Protein AF-A0A821KLD0-F1 (afdb_monomer_lite)

Organism: NCBI:txid392032

Radius of gyration: 29.52 Å; chains: 1; bounding box: 76×66×68 Å

Sequence (216 aa):
MLVAEIQTAMLTLASEQQVRPKRRSKFIRIPKNIRRFIDEETKSLIDGPRAQEVFIESRGGEVLIFRGPLDHVIKLKEKIDNIIKRVQEQVVERRLRFALVESDFLRANNYKVALRMEEETNTVIRYINVDSNDEKTNFVKIIFQNSRGQTIIVEIGDISKVEHVDAIVNGANGSLEHAGGVAKAIAKAAGPALDQECKELISNNGDLPIPVGRAV

Foldseek 3Di:
DVVVVVVVVVVVVVVPPPPQQPKDKDKDFADPVQLVVLCVVCVCVCPDPLVVQWDWDQDPSGMIMTIGRPVSSVVSVVVSVVSRVVSLLVVLCVQAVVADPPCPVCVVVSVPVQSVCCVVVVKHFRYWDQPPPPPVDRWTWTWIAHPVRDIDIDIDDQQLPDPPDPDDDAPAWQLRDQPDDSSVSNDVSVDPVSVVVSNVVCVVVVVGGHDPPDDD

InterPro domains:
  IPR002589 Macro domain [PF01661] (169-216)
  IPR002589 Macro domain [PS51154] (139-216)
  IPR043472 Macro domain-like [G3DSA:3.40.220.10] (137-216)
  IPR043472 Macro domain-like [SSF52949] (143-215)

Structure (mmCIF, N/CA/C/O backbone):
data_AF-A0A821KLD0-F1
#
_entry.id   AF-A0A821KLD0-F1
#
loop_
_atom_site.group_PDB
_atom_site.id
_atom_site.type_symbol
_atom_site.label_atom_id
_atom_site.label_alt_id
_atom_site.label_comp_id
_atom_site.label_asym_id
_atom_site.label_entity_id
_atom_site.label_seq_id
_atom_site.pdbx_PDB_ins_code
_atom_site.Cartn_x
_atom_site.Cartn_y
_atom_site.Cartn_z
_atom_site.occupancy
_atom_site.B_iso_or_equiv
_atom_site.auth_seq_id
_atom_site.auth_comp_id
_atom_site.auth_asym_id
_atom_site.auth_atom_id
_atom_site.pdbx_PDB_model_num
ATOM 1 N N . MET A 1 1 ? 54.803 -39.936 -37.135 1.00 52.41 1 MET A N 1
ATOM 2 C CA . MET A 1 1 ? 54.814 -38.508 -37.519 1.00 52.41 1 MET A CA 1
ATOM 3 C C . MET A 1 1 ? 53.406 -37.918 -37.477 1.00 52.41 1 MET A C 1
ATOM 5 O O . MET A 1 1 ? 53.173 -37.070 -36.633 1.00 52.41 1 MET A O 1
ATOM 9 N N . LEU A 1 2 ? 52.442 -38.477 -38.221 1.00 44.94 2 LEU A N 1
ATOM 10 C CA . LEU A 1 2 ? 51.052 -37.985 -38.283 1.00 44.94 2 LEU A CA 1
ATOM 11 C C . LEU A 1 2 ? 50.311 -37.902 -36.925 1.00 44.94 2 LEU A C 1
ATOM 13 O O . LEU A 1 2 ? 49.567 -36.965 -36.670 1.00 44.94 2 LEU A O 1
ATOM 17 N N . VAL A 1 3 ? 50.524 -38.870 -36.025 1.00 52.81 3 VAL A N 1
ATOM 18 C CA . VAL A 1 3 ? 49.825 -38.923 -34.720 1.00 52.81 3 VAL A CA 1
ATOM 19 C C . VAL A 1 3 ? 50.274 -37.800 -33.774 1.00 52.81 3 VAL A C 1
ATOM 21 O O . VAL A 1 3 ? 49.455 -37.249 -33.045 1.00 52.81 3 VAL A O 1
ATOM 24 N N . ALA A 1 4 ? 51.553 -37.416 -33.825 1.00 60.44 4 ALA A N 1
ATOM 25 C CA . ALA A 1 4 ? 52.110 -36.354 -32.985 1.00 60.44 4 ALA A CA 1
ATOM 26 C C . ALA A 1 4 ? 51.660 -34.956 -33.447 1.00 60.44 4 ALA A C 1
ATOM 28 O O . ALA A 1 4 ? 51.415 -34.076 -32.622 1.00 60.44 4 ALA A O 1
ATOM 29 N N . GLU A 1 5 ? 51.480 -34.768 -34.756 1.00 59.47 5 GLU A N 1
ATOM 30 C CA . GLU A 1 5 ? 50.931 -33.535 -35.333 1.00 59.47 5 GLU A CA 1
ATOM 31 C C . GLU A 1 5 ? 49.445 -33.377 -34.992 1.00 59.47 5 GLU A C 1
ATOM 33 O O . GLU A 1 5 ? 49.019 -32.292 -34.602 1.00 59.47 5 GLU A O 1
ATOM 38 N N . ILE A 1 6 ? 48.673 -34.471 -35.020 1.00 54.91 6 ILE A N 1
ATOM 39 C CA . ILE A 1 6 ? 47.263 -34.474 -34.599 1.00 54.91 6 ILE A CA 1
ATOM 40 C C . ILE A 1 6 ? 47.134 -34.186 -33.096 1.00 54.91 6 ILE A C 1
ATOM 42 O O . ILE A 1 6 ? 46.264 -33.416 -32.699 1.00 54.91 6 ILE A O 1
ATOM 46 N N . GLN A 1 7 ? 48.005 -34.751 -32.253 1.00 57.50 7 GLN A N 1
ATOM 47 C CA . GLN A 1 7 ? 48.009 -34.469 -30.811 1.00 57.50 7 GLN A CA 1
ATOM 48 C C . GLN A 1 7 ? 48.363 -33.014 -30.506 1.00 57.50 7 GLN A C 1
ATOM 50 O O . GLN A 1 7 ? 47.708 -32.391 -29.673 1.00 57.50 7 GLN A O 1
ATOM 55 N N . THR A 1 8 ? 49.353 -32.462 -31.209 1.00 63.34 8 THR A N 1
ATOM 56 C CA . THR A 1 8 ? 49.730 -31.052 -31.071 1.00 63.34 8 THR A CA 1
ATOM 57 C C . THR A 1 8 ? 48.583 -30.148 -31.520 1.00 63.34 8 THR A C 1
ATOM 59 O O . THR A 1 8 ? 48.191 -29.276 -30.757 1.00 63.34 8 THR A O 1
ATOM 62 N N . ALA A 1 9 ? 47.952 -30.424 -32.668 1.00 54.94 9 ALA A N 1
ATOM 63 C CA . ALA A 1 9 ? 46.793 -29.672 -33.152 1.00 54.94 9 ALA A CA 1
ATOM 64 C C . ALA A 1 9 ? 45.574 -29.774 -32.214 1.00 54.94 9 ALA A C 1
ATOM 66 O O . ALA A 1 9 ? 44.890 -28.778 -31.988 1.00 54.94 9 ALA A O 1
ATOM 67 N N . MET A 1 10 ? 45.318 -30.944 -31.615 1.00 50.44 10 MET A N 1
ATOM 68 C CA . MET A 1 10 ? 44.263 -31.119 -30.607 1.00 50.44 10 MET A CA 1
ATOM 69 C C . MET A 1 10 ? 44.560 -30.355 -29.312 1.00 50.44 10 MET A C 1
ATOM 71 O O . MET A 1 10 ? 43.640 -29.801 -28.716 1.00 50.44 10 MET A O 1
ATOM 75 N N . LEU A 1 11 ? 45.825 -30.291 -28.884 1.00 52.84 11 LEU A N 1
ATOM 76 C CA . LEU A 1 11 ? 46.250 -29.504 -27.723 1.00 52.84 11 LEU A CA 1
ATOM 77 C C . LEU A 1 11 ? 46.176 -27.999 -28.002 1.00 52.84 11 LEU A C 1
ATOM 79 O O . LEU A 1 11 ? 45.738 -27.250 -27.131 1.00 52.84 11 LEU A O 1
ATOM 83 N N . THR A 1 12 ? 46.508 -27.556 -29.219 1.00 52.78 12 THR A N 1
ATOM 84 C CA . THR A 1 12 ? 46.330 -26.162 -29.644 1.00 52.78 12 THR A CA 1
ATOM 85 C C . THR A 1 12 ? 44.846 -25.796 -29.683 1.00 52.78 12 THR A C 1
ATOM 87 O O . THR A 1 12 ? 44.473 -24.811 -29.059 1.00 52.78 12 THR A O 1
ATOM 90 N N . LEU A 1 13 ? 43.981 -26.644 -30.256 1.00 49.34 13 LEU A N 1
ATOM 91 C CA . LEU A 1 13 ? 42.516 -26.477 -30.250 1.00 49.34 13 LEU A CA 1
ATOM 92 C C . LEU A 1 13 ? 41.899 -26.527 -28.839 1.00 49.34 13 LEU A C 1
ATOM 94 O O . LEU A 1 13 ? 40.896 -25.865 -28.577 1.00 49.34 13 LEU A O 1
ATOM 98 N N . ALA A 1 14 ? 42.487 -27.294 -27.915 1.00 44.72 14 ALA A N 1
ATOM 99 C CA . ALA A 1 14 ? 42.069 -27.335 -26.513 1.00 44.72 14 ALA A CA 1
ATOM 100 C C . ALA A 1 14 ? 42.537 -26.097 -25.725 1.00 44.72 14 ALA A C 1
ATOM 102 O O . ALA A 1 14 ? 41.828 -25.648 -24.825 1.00 44.72 14 ALA A O 1
ATOM 103 N N . SER A 1 15 ? 43.696 -25.526 -26.076 1.00 44.91 15 SER A N 1
ATOM 104 C CA . SER A 1 15 ? 44.212 -24.269 -25.510 1.00 44.91 15 SER A CA 1
ATOM 105 C C . SER A 1 15 ? 43.540 -23.027 -26.112 1.00 44.91 15 SER A C 1
ATOM 107 O O . SER A 1 15 ? 43.356 -22.027 -25.425 1.00 44.91 15 SER A O 1
ATOM 109 N N . GLU A 1 16 ? 43.058 -23.138 -27.353 1.00 43.81 16 GLU A N 1
ATOM 110 C CA . GLU A 1 16 ? 42.144 -22.217 -28.030 1.00 43.81 16 GLU A CA 1
ATOM 111 C C . GLU A 1 16 ? 40.677 -22.507 -27.684 1.00 43.81 16 GLU A C 1
ATOM 113 O O . GLU A 1 16 ? 39.761 -22.168 -28.442 1.00 43.81 16 GLU A O 1
ATOM 118 N N . GLN A 1 17 ? 40.408 -23.032 -26.481 1.00 41.97 17 GLN A N 1
ATOM 119 C CA . GLN A 1 17 ? 39.198 -22.616 -25.785 1.00 41.97 17 GLN A CA 1
ATOM 120 C C . GLN A 1 17 ? 39.282 -21.096 -25.599 1.00 41.97 17 GLN A C 1
ATOM 122 O O . GLN A 1 17 ? 39.626 -20.586 -24.534 1.00 41.97 17 GLN A O 1
ATOM 127 N N . GLN A 1 18 ? 38.919 -20.374 -26.668 1.00 42.53 18 GLN A N 1
ATOM 128 C CA . GLN A 1 18 ? 38.254 -19.091 -26.616 1.00 42.53 18 GLN A CA 1
ATOM 129 C C . GLN A 1 18 ? 37.470 -19.088 -25.321 1.00 42.53 18 GLN A C 1
ATOM 131 O O . GLN A 1 18 ? 36.643 -19.981 -25.109 1.00 42.53 18 GLN A O 1
ATOM 136 N N . VAL A 1 19 ? 37.761 -18.121 -24.459 1.00 41.69 19 VAL A N 1
ATOM 137 C CA . VAL A 1 19 ? 36.921 -17.761 -23.327 1.00 41.69 19 VAL A CA 1
ATOM 138 C C . VAL A 1 19 ? 35.499 -17.658 -23.873 1.00 41.69 19 VAL A C 1
ATOM 140 O O . VAL A 1 19 ? 35.108 -16.631 -24.423 1.00 41.69 19 VAL A O 1
ATOM 143 N N . ARG A 1 20 ? 34.739 -18.759 -23.825 1.00 40.34 20 ARG A N 1
ATOM 144 C CA . ARG A 1 20 ? 33.375 -18.782 -24.336 1.00 40.34 20 ARG A CA 1
ATOM 145 C C . ARG A 1 20 ? 32.649 -17.808 -23.421 1.00 40.34 20 ARG A C 1
ATOM 147 O O . ARG A 1 20 ? 32.631 -18.052 -22.210 1.00 40.34 20 ARG A O 1
ATOM 154 N N . PRO A 1 21 ? 32.118 -16.686 -23.935 1.00 47.25 21 PRO A N 1
ATOM 155 C CA . PRO A 1 21 ? 31.544 -15.666 -23.075 1.00 47.25 21 PRO A CA 1
ATOM 156 C C . PRO A 1 21 ? 30.468 -16.333 -22.221 1.00 47.25 21 PRO A C 1
ATOM 158 O O . PRO A 1 21 ? 29.605 -17.028 -22.760 1.00 47.25 21 PRO A O 1
ATOM 161 N N . LYS A 1 22 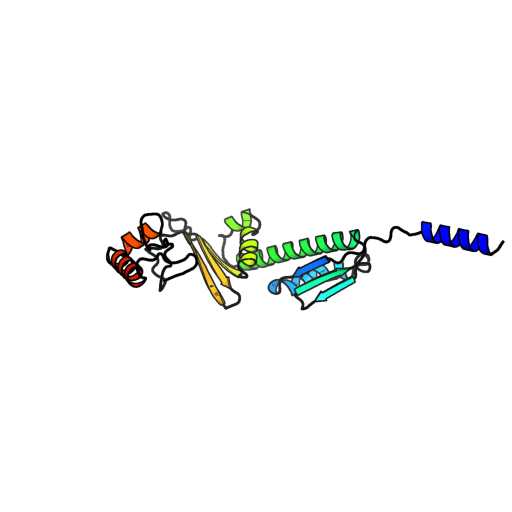? 30.559 -16.189 -20.889 1.00 49.66 22 LYS A N 1
ATOM 162 C CA . LYS A 1 22 ? 29.613 -16.786 -19.931 1.00 49.66 22 LYS A CA 1
ATOM 163 C C . LYS A 1 22 ? 28.186 -16.498 -20.407 1.00 49.66 22 LYS A C 1
ATOM 165 O O . LYS A 1 22 ? 27.717 -15.370 -20.303 1.00 49.66 22 LYS A O 1
ATOM 170 N N . ARG A 1 23 ? 27.486 -17.500 -20.940 1.00 53.50 23 ARG A N 1
ATOM 171 C CA . ARG A 1 23 ? 26.092 -17.339 -21.368 1.00 53.50 23 ARG A CA 1
ATOM 172 C C . ARG A 1 23 ? 25.218 -17.319 -20.119 1.00 53.50 23 ARG A C 1
ATOM 174 O O . ARG A 1 23 ? 25.249 -18.262 -19.331 1.00 53.50 23 ARG A O 1
ATOM 181 N N . ARG A 1 24 ? 24.461 -16.241 -19.908 1.00 66.56 24 ARG A N 1
ATOM 182 C CA . ARG A 1 24 ? 23.497 -16.129 -18.802 1.00 66.56 24 ARG A CA 1
ATOM 183 C C . ARG A 1 24 ? 22.122 -15.755 -19.331 1.00 66.56 24 ARG A C 1
ATOM 185 O O . ARG A 1 24 ? 22.003 -14.944 -20.244 1.00 66.56 24 ARG A O 1
ATOM 192 N N . SER A 1 25 ? 21.096 -16.333 -18.715 1.00 74.19 25 SER A N 1
ATOM 193 C CA . SER A 1 25 ? 19.710 -15.919 -18.892 1.00 74.19 25 SER A CA 1
ATOM 194 C C . SER A 1 25 ? 19.345 -14.858 -17.858 1.00 74.19 25 SER A C 1
ATOM 196 O O . SER A 1 25 ? 19.573 -15.045 -16.659 1.00 74.19 25 SER A O 1
ATOM 198 N N . LYS A 1 26 ? 18.751 -13.757 -18.309 1.00 84.06 26 LYS A N 1
ATOM 199 C CA . LYS A 1 26 ? 18.127 -12.745 -17.448 1.00 84.06 26 LYS A CA 1
ATOM 200 C C . LYS A 1 26 ? 16.693 -12.522 -17.897 1.00 84.06 26 LYS A C 1
ATOM 202 O O . LYS A 1 26 ? 16.364 -12.802 -19.044 1.00 84.06 26 LYS A O 1
ATOM 207 N N . PHE A 1 27 ? 15.854 -12.025 -16.999 1.00 84.19 27 PHE A N 1
ATOM 208 C CA . PHE A 1 27 ? 14.485 -11.667 -17.331 1.00 84.19 27 PHE A CA 1
ATOM 209 C C . PHE A 1 27 ? 14.134 -10.280 -16.803 1.00 84.19 27 PHE A C 1
ATOM 211 O O . PHE A 1 27 ? 14.763 -9.786 -15.863 1.00 84.19 27 PHE A O 1
ATOM 218 N N . ILE A 1 28 ? 13.137 -9.673 -17.433 1.00 84.00 28 ILE A N 1
ATOM 219 C CA . ILE A 1 28 ? 12.482 -8.443 -16.996 1.00 84.00 28 ILE A CA 1
ATOM 220 C C . ILE A 1 28 ? 10.980 -8.696 -17.020 1.00 84.00 28 ILE A C 1
ATOM 222 O O . ILE A 1 28 ? 10.473 -9.305 -17.964 1.00 84.00 28 ILE A O 1
ATOM 226 N N . ARG A 1 29 ? 10.272 -8.219 -15.994 1.00 82.69 29 ARG A N 1
ATOM 227 C CA . ARG A 1 29 ? 8.811 -8.200 -15.977 1.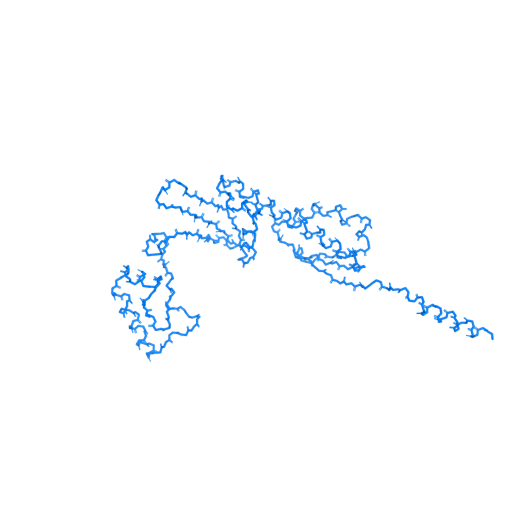00 82.69 29 ARG A CA 1
ATOM 228 C C . ARG A 1 29 ? 8.319 -6.826 -16.425 1.00 82.69 29 ARG A C 1
ATOM 230 O O . ARG A 1 29 ? 8.754 -5.816 -15.887 1.00 82.69 29 ARG A O 1
ATOM 237 N N . ILE A 1 30 ? 7.425 -6.800 -17.404 1.00 79.44 30 ILE A N 1
ATOM 238 C CA . ILE A 1 30 ? 6.792 -5.592 -17.924 1.00 79.44 30 ILE A CA 1
ATOM 239 C C . ILE A 1 30 ? 5.352 -5.540 -17.411 1.00 79.44 30 ILE A C 1
ATOM 241 O O . ILE A 1 30 ? 4.578 -6.466 -17.675 1.00 79.44 30 ILE A O 1
ATOM 245 N N . PRO A 1 31 ? 4.962 -4.462 -16.715 1.00 74.25 31 PRO A N 1
ATOM 246 C CA . PRO A 1 31 ? 3.576 -4.244 -16.333 1.00 74.25 31 PRO A CA 1
ATOM 247 C C . PRO A 1 31 ? 2.648 -4.172 -17.551 1.00 74.25 31 PRO A C 1
ATOM 249 O O . PRO A 1 31 ? 2.922 -3.489 -18.541 1.00 74.25 31 PRO A O 1
ATOM 252 N N . LYS A 1 32 ? 1.502 -4.853 -17.465 1.00 74.88 32 LYS A N 1
ATOM 253 C CA . LYS A 1 32 ? 0.509 -4.931 -18.551 1.00 74.88 32 LYS A CA 1
ATOM 254 C C . LYS A 1 32 ? 0.044 -3.559 -19.041 1.00 74.88 32 LYS A C 1
ATOM 256 O O . LYS A 1 32 ? -0.114 -3.356 -20.240 1.00 74.88 32 LYS A O 1
ATOM 261 N N . ASN A 1 33 ? -0.148 -2.617 -18.122 1.00 66.12 33 ASN A N 1
ATOM 262 C CA . ASN A 1 33 ? -0.663 -1.278 -18.404 1.00 66.12 33 ASN A CA 1
ATOM 263 C C . ASN A 1 33 ? 0.291 -0.401 -19.231 1.00 66.12 33 ASN A C 1
ATOM 265 O O . ASN A 1 33 ? -0.169 0.574 -19.819 1.00 66.12 33 ASN A O 1
ATOM 269 N N . ILE A 1 34 ? 1.586 -0.730 -19.296 1.00 76.38 34 ILE A N 1
ATOM 270 C CA . ILE A 1 34 ? 2.570 0.042 -20.072 1.00 76.38 34 ILE A CA 1
ATOM 271 C C . ILE A 1 34 ? 3.111 -0.708 -21.293 1.00 76.38 34 ILE A C 1
ATOM 273 O O . ILE A 1 34 ? 3.848 -0.128 -22.085 1.00 76.38 34 ILE A O 1
ATOM 277 N N . ARG A 1 35 ? 2.763 -1.993 -21.452 1.00 79.12 35 ARG A N 1
ATOM 278 C CA . ARG A 1 35 ? 3.377 -2.913 -22.421 1.00 79.12 35 ARG A CA 1
ATOM 279 C C . ARG A 1 35 ? 3.451 -2.343 -23.836 1.00 79.12 35 ARG A C 1
ATOM 281 O O . ARG A 1 35 ? 4.511 -2.399 -24.448 1.00 79.12 35 ARG A O 1
ATOM 288 N N . ARG A 1 36 ? 2.354 -1.757 -24.321 1.00 79.38 36 ARG A N 1
ATOM 289 C CA . ARG A 1 36 ? 2.281 -1.167 -25.665 1.00 79.38 36 ARG A CA 1
ATOM 290 C C . ARG A 1 36 ? 3.332 -0.071 -25.879 1.00 79.38 36 ARG A C 1
ATOM 292 O O . ARG A 1 36 ? 3.990 -0.063 -26.909 1.00 79.38 36 ARG A O 1
ATOM 299 N N . PHE A 1 37 ? 3.523 0.806 -24.895 1.00 81.19 37 PHE A N 1
ATOM 300 C CA . PHE A 1 37 ? 4.519 1.878 -24.964 1.00 81.19 37 PHE A CA 1
ATOM 301 C C . PHE A 1 37 ? 5.948 1.322 -24.926 1.00 81.19 37 PHE A C 1
ATOM 303 O O . PHE A 1 37 ? 6.824 1.813 -25.632 1.00 81.19 37 PHE A O 1
ATOM 310 N N . ILE A 1 38 ? 6.179 0.258 -24.145 1.00 83.81 38 ILE A N 1
ATOM 311 C CA . ILE A 1 38 ? 7.478 -0.428 -24.118 1.00 83.81 38 ILE A CA 1
ATOM 312 C C . ILE A 1 38 ? 7.786 -1.063 -25.469 1.00 83.81 38 ILE A C 1
ATOM 314 O O . ILE A 1 38 ? 8.902 -0.917 -25.958 1.00 83.81 38 ILE A O 1
ATOM 318 N N . ASP A 1 39 ? 6.820 -1.740 -26.087 1.00 80.00 39 ASP A N 1
ATOM 319 C CA . ASP A 1 39 ? 7.013 -2.365 -27.398 1.00 80.00 39 ASP A CA 1
ATOM 320 C C . ASP A 1 39 ? 7.340 -1.314 -28.472 1.00 80.00 39 ASP A C 1
ATOM 322 O O . ASP A 1 39 ? 8.252 -1.522 -29.269 1.00 80.00 39 ASP A O 1
ATOM 326 N N . GLU A 1 40 ? 6.672 -0.156 -28.452 1.00 81.44 40 GLU A N 1
ATOM 327 C CA . GLU A 1 40 ? 6.952 0.965 -29.361 1.00 81.44 40 GLU A CA 1
ATOM 328 C C . GLU A 1 40 ? 8.371 1.540 -29.164 1.00 81.44 40 GLU A C 1
ATOM 330 O O . GLU A 1 40 ? 9.115 1.686 -30.137 1.00 81.44 40 GLU A O 1
ATOM 335 N N . GLU A 1 41 ? 8.789 1.820 -27.923 1.00 82.19 41 GLU A N 1
ATOM 336 C CA . GLU A 1 41 ? 10.096 2.441 -27.645 1.00 82.19 41 GLU A CA 1
ATOM 337 C C . GLU A 1 41 ? 11.286 1.472 -27.717 1.00 82.19 41 GLU A C 1
ATOM 339 O O . GLU A 1 41 ? 12.413 1.894 -27.991 1.00 82.19 41 GLU A O 1
ATOM 344 N N . THR A 1 42 ? 11.071 0.178 -27.467 1.00 81.44 42 THR A N 1
ATOM 345 C CA . THR A 1 42 ? 12.142 -0.832 -27.509 1.00 81.44 42 THR A CA 1
ATOM 346 C C . THR A 1 42 ? 12.329 -1.449 -28.891 1.00 81.44 42 THR A C 1
ATOM 348 O O . THR A 1 42 ? 13.368 -2.067 -29.119 1.00 81.44 42 THR A O 1
ATOM 351 N N . LYS A 1 43 ? 11.401 -1.233 -29.834 1.00 79.94 43 LYS A N 1
ATOM 352 C CA . LYS A 1 43 ? 11.447 -1.803 -31.190 1.00 79.94 43 LYS A CA 1
ATOM 353 C C . LYS A 1 43 ? 12.792 -1.587 -31.886 1.00 79.94 43 LYS A C 1
ATOM 355 O O . LYS A 1 43 ? 13.455 -2.545 -32.253 1.00 79.94 43 LYS A O 1
ATOM 360 N N . SER A 1 44 ? 13.265 -0.344 -31.975 1.00 75.69 44 SER A N 1
ATOM 361 C CA . SER A 1 44 ? 14.546 -0.021 -32.632 1.00 75.69 44 SER A CA 1
ATOM 362 C C . SER A 1 44 ? 15.777 -0.553 -31.887 1.00 75.69 44 SER A C 1
ATOM 364 O O . SER A 1 44 ? 16.825 -0.781 -32.492 1.00 75.69 44 SER A O 1
ATOM 366 N N . LEU A 1 45 ? 15.664 -0.756 -30.572 1.00 75.94 45 LEU A N 1
ATOM 367 C CA . LEU A 1 45 ? 16.725 -1.314 -29.739 1.00 75.94 45 LEU A CA 1
ATOM 368 C C . LEU A 1 45 ? 16.830 -2.835 -29.914 1.00 75.94 45 LEU A C 1
ATOM 370 O O . LEU A 1 45 ? 17.941 -3.360 -29.943 1.00 75.94 45 LEU A O 1
ATOM 374 N N . ILE A 1 46 ? 15.684 -3.511 -30.027 1.00 70.75 46 ILE A N 1
ATOM 375 C CA . ILE A 1 46 ? 15.554 -4.960 -30.229 1.00 70.75 46 ILE A CA 1
ATOM 376 C C . ILE A 1 46 ? 15.874 -5.347 -31.678 1.00 70.75 46 ILE A C 1
ATOM 378 O O . ILE A 1 46 ? 16.553 -6.343 -31.904 1.00 70.75 46 ILE A O 1
ATOM 382 N N . ASP A 1 47 ? 15.460 -4.530 -32.644 1.00 70.31 47 ASP A N 1
ATOM 383 C CA . ASP A 1 47 ? 15.719 -4.757 -34.072 1.00 70.31 47 ASP A CA 1
ATOM 384 C C . ASP A 1 47 ? 17.143 -4.319 -34.484 1.00 70.31 47 ASP A C 1
ATOM 386 O O . ASP A 1 47 ? 17.586 -4.543 -35.612 1.00 70.31 47 ASP A O 1
ATOM 390 N N . GLY A 1 48 ? 17.883 -3.679 -33.573 1.00 65.00 48 GLY A N 1
ATOM 391 C CA . GLY A 1 48 ? 19.222 -3.158 -33.822 1.00 65.00 48 GLY A CA 1
ATOM 392 C C . GLY A 1 48 ? 20.315 -4.242 -33.888 1.00 65.00 48 GLY A C 1
ATOM 393 O O . GLY A 1 48 ? 20.224 -5.284 -33.238 1.00 65.00 48 GLY A O 1
ATOM 394 N N . PRO A 1 49 ? 21.440 -3.977 -34.581 1.00 56.47 49 PRO A N 1
ATOM 395 C CA . PRO A 1 49 ? 22.489 -4.972 -34.848 1.00 56.47 49 PRO A CA 1
ATOM 396 C C . PRO A 1 49 ? 23.155 -5.553 -33.588 1.00 56.47 49 PRO A C 1
ATOM 398 O O . PRO A 1 49 ? 23.613 -6.688 -33.601 1.00 56.47 49 PRO A O 1
ATOM 401 N N . ARG A 1 50 ? 23.171 -4.821 -32.462 1.00 54.88 50 ARG A N 1
ATOM 402 C CA . ARG A 1 50 ? 23.724 -5.308 -31.177 1.00 54.88 50 ARG A CA 1
ATOM 403 C C . ARG A 1 50 ? 22.786 -6.252 -30.414 1.00 54.88 50 ARG A C 1
ATOM 405 O O . ARG A 1 50 ? 23.248 -6.968 -29.531 1.00 54.88 50 ARG A O 1
ATOM 412 N N . ALA A 1 51 ? 21.488 -6.242 -30.720 1.00 59.12 51 ALA A N 1
ATOM 413 C CA . ALA A 1 51 ? 20.513 -7.160 -30.137 1.00 59.12 51 ALA A CA 1
ATOM 414 C C . ALA A 1 51 ? 20.469 -8.504 -30.880 1.00 59.12 51 ALA A C 1
ATOM 416 O O . ALA A 1 51 ? 20.017 -9.485 -30.310 1.00 59.12 51 ALA A O 1
ATOM 417 N N . GLN A 1 52 ? 21.033 -8.604 -32.089 1.00 60.69 52 GLN A N 1
ATOM 418 C CA . GLN A 1 52 ? 21.100 -9.862 -32.848 1.00 60.69 52 GLN A CA 1
ATOM 419 C C . GLN A 1 52 ? 21.970 -10.939 -32.171 1.00 60.69 52 GLN A C 1
ATOM 421 O O . GLN A 1 52 ? 21.785 -12.129 -32.408 1.00 60.69 52 GLN A O 1
ATOM 426 N N . GLU A 1 53 ? 22.879 -10.542 -31.275 1.00 68.44 53 GLU A N 1
ATOM 427 C CA . GLU A 1 53 ? 23.663 -11.467 -30.445 1.00 68.44 53 GLU A CA 1
ATOM 428 C C . GLU A 1 53 ? 22.961 -11.864 -29.132 1.00 68.44 53 GLU A C 1
ATOM 430 O O . GLU A 1 53 ? 23.455 -12.718 -28.387 1.00 68.44 53 GLU A O 1
ATOM 435 N N . VAL A 1 54 ? 21.817 -11.243 -28.824 1.00 75.88 54 VAL A N 1
ATOM 436 C CA . VAL A 1 54 ? 21.006 -11.517 -27.636 1.00 75.88 54 VAL A CA 1
ATOM 437 C C . VAL A 1 54 ? 19.635 -12.016 -28.077 1.00 75.88 54 VAL A C 1
ATOM 439 O O . VAL A 1 54 ? 18.787 -11.263 -28.532 1.00 75.88 54 VAL A O 1
ATOM 442 N N . PHE A 1 55 ? 19.374 -13.299 -27.875 1.00 76.75 55 PHE A N 1
ATOM 443 C CA . PHE A 1 55 ? 18.054 -13.869 -28.095 1.00 76.75 55 PHE A CA 1
ATOM 444 C C . PHE A 1 55 ? 17.060 -13.333 -27.055 1.00 76.75 55 PHE A C 1
ATOM 446 O O . PHE A 1 55 ? 17.305 -13.454 -25.848 1.00 76.75 55 PHE A O 1
ATOM 453 N N . ILE A 1 56 ? 15.944 -12.765 -27.523 1.00 79.62 56 ILE A N 1
ATOM 454 C CA . ILE A 1 56 ? 14.874 -12.204 -26.690 1.00 79.62 56 ILE A CA 1
ATOM 455 C C . ILE A 1 56 ? 13.594 -13.016 -26.902 1.00 79.62 56 ILE A C 1
ATOM 457 O O . ILE A 1 56 ? 13.100 -13.129 -28.018 1.00 79.62 56 ILE A O 1
ATOM 461 N N . GLU A 1 57 ? 13.042 -13.567 -25.825 1.00 81.50 57 GLU A N 1
ATOM 462 C CA . GLU A 1 57 ? 11.792 -14.336 -25.829 1.00 81.50 57 GLU A CA 1
ATOM 463 C C . GLU A 1 57 ? 10.762 -13.630 -24.941 1.00 81.50 57 GLU A C 1
ATOM 465 O O . GLU A 1 57 ? 11.065 -13.300 -23.793 1.00 81.50 57 GLU A O 1
ATOM 470 N N . SER A 1 58 ? 9.543 -13.413 -25.443 1.00 79.19 58 SER A N 1
ATOM 471 C CA . SER A 1 58 ? 8.427 -12.915 -24.630 1.00 79.19 58 SER A CA 1
ATOM 472 C C . SER A 1 58 ? 7.577 -14.085 -24.138 1.00 79.19 58 SER A C 1
ATOM 474 O O . SER A 1 58 ? 7.075 -14.871 -24.941 1.00 79.19 58 SER A O 1
ATOM 476 N N . ARG A 1 59 ? 7.397 -14.209 -22.819 1.00 77.31 59 ARG A N 1
ATOM 477 C CA . ARG A 1 59 ? 6.533 -15.219 -22.191 1.00 77.31 59 ARG A CA 1
ATOM 478 C C . ARG A 1 59 ? 5.305 -14.573 -21.574 1.00 77.31 59 ARG A C 1
ATOM 480 O O . ARG A 1 59 ? 5.417 -13.695 -20.719 1.00 77.31 59 ARG A O 1
ATOM 487 N N . GLY A 1 60 ? 4.130 -15.029 -22.010 1.00 69.19 60 GLY A N 1
ATOM 488 C CA . GLY A 1 60 ? 2.837 -14.567 -21.494 1.00 69.19 60 GLY A CA 1
ATOM 489 C C . GLY A 1 60 ? 2.594 -13.062 -21.658 1.00 69.19 60 GLY A C 1
ATOM 490 O O . GLY A 1 60 ? 1.782 -12.505 -20.930 1.00 69.19 60 GLY A O 1
ATOM 491 N N . GLY A 1 61 ? 3.338 -12.387 -22.543 1.00 68.38 61 GLY A N 1
ATOM 492 C CA . GLY A 1 61 ? 3.274 -10.936 -22.759 1.00 68.38 61 GLY A CA 1
ATOM 493 C C . GLY A 1 61 ? 3.833 -10.068 -21.621 1.00 68.38 61 GLY A C 1
ATOM 494 O O . GLY A 1 61 ? 4.048 -8.875 -21.821 1.00 68.38 61 GLY A O 1
ATOM 495 N N . GLU A 1 62 ? 4.105 -10.643 -20.447 1.00 74.44 62 GLU A N 1
ATOM 496 C CA . GLU A 1 62 ? 4.568 -9.923 -19.253 1.00 74.44 62 GLU A CA 1
ATOM 497 C C . GLU A 1 62 ? 6.065 -10.072 -18.993 1.00 74.44 62 GLU A C 1
ATOM 499 O O . GLU A 1 62 ? 6.626 -9.289 -18.235 1.00 74.44 62 GLU A O 1
ATOM 504 N N . VAL A 1 63 ? 6.728 -11.081 -19.558 1.00 80.50 63 VAL A N 1
ATOM 505 C CA . VAL A 1 63 ? 8.125 -11.385 -19.225 1.00 80.50 63 VAL A CA 1
ATOM 506 C C . VAL A 1 63 ? 8.973 -11.387 -20.484 1.00 80.50 63 VAL A C 1
ATOM 508 O O . VAL A 1 63 ? 8.705 -12.160 -21.397 1.00 80.50 63 VAL A O 1
ATOM 511 N N . LEU A 1 64 ? 10.025 -10.569 -20.511 1.00 85.12 64 LEU A N 1
ATOM 512 C CA . LEU A 1 64 ? 11.086 -10.654 -21.514 1.00 85.12 64 LEU A CA 1
ATOM 513 C C . LEU A 1 64 ? 12.252 -11.456 -20.953 1.00 85.12 64 LEU A C 1
ATOM 515 O O . LEU A 1 64 ? 12.739 -11.157 -19.864 1.00 85.12 64 LEU A O 1
ATOM 519 N N . ILE A 1 65 ? 12.712 -12.456 -21.697 1.00 84.19 65 ILE A N 1
ATOM 520 C CA . ILE A 1 65 ? 13.851 -13.308 -21.358 1.00 84.19 65 ILE A CA 1
ATOM 521 C C . ILE A 1 65 ? 14.972 -13.031 -22.352 1.00 84.19 65 ILE A C 1
ATOM 523 O O . ILE A 1 65 ? 14.777 -13.161 -23.552 1.00 84.19 65 ILE A O 1
ATOM 527 N N . PHE A 1 66 ? 16.157 -12.720 -21.839 1.00 86.81 66 PHE A N 1
ATOM 528 C CA . PHE A 1 66 ? 17.357 -12.389 -22.602 1.00 86.81 66 PHE A CA 1
ATOM 529 C C . PHE A 1 66 ? 18.382 -13.514 -22.468 1.00 86.81 66 PHE A C 1
ATOM 531 O O . PHE A 1 66 ? 18.692 -13.929 -21.344 1.00 86.81 66 PHE A O 1
ATOM 538 N N . ARG A 1 67 ? 18.931 -13.999 -23.587 1.00 82.56 67 ARG A N 1
ATOM 539 C CA . ARG A 1 67 ? 19.983 -15.031 -23.625 1.00 82.56 67 ARG A CA 1
ATOM 540 C C . ARG A 1 67 ? 21.080 -14.635 -24.612 1.00 82.56 67 ARG A C 1
ATOM 542 O O . ARG A 1 67 ? 20.794 -14.383 -25.771 1.00 82.56 67 ARG A O 1
ATOM 549 N N . GLY A 1 68 ? 22.337 -14.625 -24.182 1.00 84.69 68 GLY A N 1
ATOM 550 C CA . GLY A 1 68 ? 23.457 -14.230 -25.043 1.00 84.69 68 GLY A CA 1
ATOM 551 C C . GLY A 1 68 ? 24.761 -14.024 -24.267 1.00 84.69 68 GLY A C 1
ATOM 552 O O . GLY A 1 68 ? 24.859 -14.479 -23.118 1.00 84.69 68 GLY A O 1
ATOM 553 N N . PRO A 1 69 ? 25.760 -13.356 -24.874 1.00 84.00 69 PRO A N 1
ATOM 554 C CA . PRO A 1 69 ? 26.977 -12.920 -24.191 1.00 84.00 69 PRO A CA 1
ATOM 555 C C . PRO A 1 69 ? 26.649 -12.061 -22.964 1.00 84.00 69 PRO A C 1
ATOM 557 O O . PRO A 1 69 ? 25.792 -11.179 -23.041 1.00 84.00 69 PRO A O 1
ATOM 560 N N . LEU A 1 70 ? 27.326 -12.310 -21.836 1.00 78.31 70 LEU A N 1
ATOM 561 C CA . LEU A 1 70 ? 27.012 -11.679 -20.547 1.00 78.31 70 LEU A CA 1
ATOM 562 C C . LEU A 1 70 ? 26.931 -10.151 -20.634 1.00 78.31 70 LEU A C 1
ATOM 564 O O . LEU A 1 70 ? 25.931 -9.571 -20.217 1.00 78.31 70 LEU A O 1
ATOM 568 N N . ASP A 1 71 ? 27.951 -9.517 -21.209 1.00 81.88 71 ASP A N 1
ATOM 569 C CA . ASP A 1 71 ? 28.040 -8.057 -21.286 1.00 81.88 71 ASP A CA 1
ATOM 570 C C . ASP A 1 71 ? 26.939 -7.461 -22.165 1.00 81.88 71 ASP A C 1
ATOM 572 O O . ASP A 1 71 ? 26.438 -6.372 -21.889 1.00 81.88 71 ASP A O 1
ATOM 576 N N . HIS A 1 72 ? 26.526 -8.183 -23.208 1.00 82.62 72 HIS A N 1
ATOM 577 C CA . HIS A 1 72 ? 25.460 -7.751 -24.110 1.00 82.62 72 HIS A CA 1
ATOM 578 C C . HIS A 1 72 ? 24.094 -7.896 -23.439 1.00 82.62 72 HIS A C 1
ATOM 580 O O . HIS A 1 72 ? 23.293 -6.964 -23.479 1.00 82.62 72 HIS A O 1
ATOM 586 N N . VAL A 1 73 ? 23.863 -9.014 -22.740 1.00 84.44 73 VAL A N 1
ATOM 587 C CA . VAL A 1 73 ? 22.646 -9.242 -21.949 1.00 84.44 73 VAL A CA 1
ATOM 588 C C . VAL A 1 73 ? 22.502 -8.193 -20.848 1.00 84.44 73 VAL A C 1
ATOM 590 O O . VAL A 1 73 ? 21.416 -7.645 -20.692 1.00 84.44 73 VAL A O 1
ATOM 593 N N . ILE A 1 74 ? 23.570 -7.883 -20.103 1.00 83.88 74 ILE A N 1
ATOM 594 C CA . ILE A 1 74 ? 23.531 -6.875 -19.030 1.00 83.88 74 ILE A CA 1
ATOM 595 C C . ILE A 1 74 ? 23.218 -5.493 -19.607 1.00 83.88 74 ILE A C 1
ATOM 597 O O . ILE A 1 74 ? 22.233 -4.883 -19.198 1.00 83.88 74 ILE A O 1
ATOM 601 N N . LYS A 1 75 ? 23.980 -5.038 -20.611 1.00 85.25 75 LYS A N 1
ATOM 602 C CA . LYS A 1 75 ? 23.783 -3.713 -21.223 1.00 85.25 75 LYS A CA 1
ATOM 603 C C . LYS A 1 75 ? 22.393 -3.555 -21.835 1.00 85.25 75 LYS A C 1
ATOM 605 O O . LYS A 1 75 ? 21.797 -2.484 -21.743 1.00 85.25 75 LYS A O 1
ATOM 610 N N . LEU A 1 76 ? 21.877 -4.595 -22.492 1.00 84.69 76 LEU A N 1
ATOM 611 C CA . LEU A 1 76 ? 20.546 -4.555 -23.093 1.00 84.69 76 LEU A CA 1
ATOM 612 C C . LEU A 1 76 ? 19.449 -4.556 -22.024 1.00 84.69 76 LEU A C 1
ATOM 614 O O . LEU A 1 76 ? 18.511 -3.766 -22.123 1.00 84.69 76 LEU A O 1
ATOM 618 N N . LYS A 1 77 ? 19.598 -5.384 -20.982 1.00 87.12 77 LYS A N 1
ATOM 619 C CA . LYS A 1 77 ? 18.673 -5.420 -19.847 1.00 87.12 77 LYS A CA 1
ATOM 620 C C . LYS A 1 77 ? 18.593 -4.054 -19.165 1.00 87.12 77 LYS A C 1
ATOM 622 O O . LYS A 1 77 ? 17.498 -3.538 -19.005 1.00 87.12 77 LYS A O 1
ATOM 627 N N . GLU A 1 78 ? 19.733 -3.444 -18.838 1.00 87.62 78 GLU A N 1
ATOM 628 C CA . GLU A 1 78 ? 19.796 -2.120 -18.200 1.00 87.62 78 GLU A CA 1
ATOM 629 C C . GLU A 1 78 ? 19.126 -1.035 -19.048 1.00 87.62 78 GLU A C 1
ATOM 631 O O . GLU A 1 78 ? 18.390 -0.198 -18.529 1.00 87.62 78 GLU A O 1
ATOM 636 N N . LYS A 1 79 ? 19.331 -1.056 -20.371 1.00 88.00 79 LYS A N 1
ATOM 637 C CA . LYS A 1 79 ? 18.648 -0.125 -21.278 1.00 88.00 79 LYS A CA 1
ATOM 638 C C . LYS A 1 79 ? 17.133 -0.300 -21.249 1.00 88.00 79 LYS A C 1
ATOM 640 O O . LYS A 1 79 ? 16.422 0.697 -21.183 1.00 88.00 79 LYS A O 1
ATOM 645 N N . ILE A 1 80 ? 16.648 -1.540 -21.295 1.00 86.75 80 ILE A N 1
ATOM 646 C CA . ILE A 1 80 ? 15.209 -1.827 -21.271 1.00 86.75 80 ILE A CA 1
ATOM 647 C C . ILE A 1 80 ? 14.610 -1.507 -19.897 1.00 86.75 80 ILE A C 1
ATOM 649 O O . ILE A 1 80 ? 13.546 -0.902 -19.853 1.00 86.75 80 ILE A O 1
ATOM 653 N N . ASP A 1 81 ? 15.298 -1.810 -18.793 1.00 86.69 81 ASP A N 1
ATOM 654 C CA . ASP A 1 81 ? 14.874 -1.417 -17.441 1.00 86.69 81 ASP A CA 1
ATOM 655 C C . ASP A 1 81 ? 14.728 0.110 -17.328 1.00 86.69 81 ASP A C 1
ATOM 657 O O . ASP A 1 81 ? 13.735 0.605 -16.796 1.00 86.69 81 ASP A O 1
ATOM 661 N N . ASN A 1 82 ? 15.682 0.872 -17.875 1.00 86.75 82 ASN A N 1
ATOM 662 C CA . ASN A 1 82 ? 15.623 2.335 -17.881 1.00 86.75 82 ASN A CA 1
ATOM 663 C C . ASN A 1 82 ? 14.464 2.870 -18.737 1.00 86.75 82 ASN A C 1
ATOM 665 O O . ASN A 1 82 ? 13.807 3.830 -18.335 1.00 86.75 82 ASN A O 1
ATOM 669 N N . ILE A 1 83 ? 14.190 2.248 -19.890 1.00 87.00 83 ILE A N 1
ATOM 670 C CA . ILE A 1 83 ? 13.024 2.577 -20.725 1.00 87.00 83 ILE A CA 1
ATOM 671 C C . ILE A 1 83 ? 11.730 2.288 -19.961 1.00 87.00 83 ILE A C 1
ATOM 673 O O . ILE A 1 83 ? 10.862 3.152 -19.902 1.00 87.00 83 ILE A O 1
ATOM 677 N N . ILE A 1 84 ? 11.622 1.118 -19.325 1.00 84.38 84 ILE A N 1
ATOM 678 C CA . ILE A 1 84 ? 10.460 0.735 -18.516 1.00 84.38 84 ILE A CA 1
ATOM 679 C C . ILE A 1 84 ? 10.211 1.758 -17.422 1.00 84.38 84 ILE A C 1
ATOM 681 O O . ILE A 1 84 ? 9.109 2.296 -17.342 1.00 84.38 84 ILE A O 1
ATOM 685 N N . LYS A 1 85 ? 11.244 2.087 -16.646 1.00 82.81 85 LYS A N 1
ATOM 686 C CA . LYS A 1 85 ? 11.146 3.070 -15.574 1.00 82.81 85 LYS A CA 1
ATOM 687 C C . LYS A 1 85 ? 10.689 4.434 -16.095 1.00 82.81 85 LYS A C 1
ATOM 689 O O . LYS A 1 85 ? 9.748 5.007 -15.556 1.00 82.81 85 LYS A O 1
ATOM 694 N N . ARG A 1 86 ? 11.290 4.920 -17.185 1.00 87.44 86 ARG A N 1
ATOM 695 C CA . ARG A 1 86 ? 10.908 6.192 -17.815 1.00 87.44 86 ARG A CA 1
ATOM 696 C C . ARG A 1 86 ? 9.456 6.187 -18.293 1.00 87.44 86 ARG A C 1
ATOM 698 O O . ARG A 1 86 ? 8.731 7.145 -18.052 1.00 87.44 86 ARG A O 1
ATOM 705 N N . VAL A 1 87 ? 9.025 5.134 -18.985 1.00 83.38 87 VAL A N 1
ATOM 706 C CA . VAL A 1 87 ? 7.654 5.019 -19.503 1.00 83.38 87 VAL A CA 1
ATOM 707 C C . VAL A 1 87 ? 6.652 4.919 -18.356 1.00 83.38 87 VAL A C 1
ATOM 709 O O . VAL A 1 87 ? 5.602 5.553 -18.415 1.00 83.38 87 VAL A O 1
ATOM 712 N N . GLN A 1 88 ? 6.970 4.177 -17.292 1.00 78.38 88 GLN A N 1
ATOM 713 C CA . GLN A 1 88 ? 6.151 4.142 -16.078 1.00 78.38 88 GLN A CA 1
ATOM 714 C C . GLN A 1 88 ? 6.000 5.535 -15.470 1.00 78.38 88 GLN A C 1
ATOM 716 O O . GLN A 1 88 ? 4.873 5.968 -15.236 1.00 78.38 88 GLN A O 1
ATOM 721 N N . GLU A 1 89 ? 7.111 6.249 -15.272 1.00 76.94 89 GLU A N 1
ATOM 722 C CA . GLU A 1 89 ? 7.117 7.628 -14.775 1.00 76.94 89 GLU A CA 1
ATOM 723 C C . GLU A 1 89 ? 6.243 8.530 -15.660 1.00 76.94 89 GLU A C 1
ATOM 725 O O . GLU A 1 89 ? 5.371 9.223 -15.145 1.00 76.94 89 GLU A O 1
ATOM 730 N N . GLN A 1 90 ? 6.374 8.453 -16.989 1.00 79.62 90 GLN A N 1
ATOM 731 C CA . GLN A 1 90 ? 5.565 9.241 -17.926 1.00 79.62 90 GLN A CA 1
ATOM 732 C C . GLN A 1 90 ? 4.072 8.900 -17.888 1.00 79.62 90 GLN A C 1
ATOM 734 O O . GLN A 1 90 ? 3.240 9.802 -17.996 1.00 79.62 90 GLN A O 1
ATOM 739 N N . VAL A 1 91 ? 3.708 7.620 -17.774 1.00 76.38 91 VAL A N 1
ATOM 740 C CA . VAL A 1 91 ? 2.304 7.181 -17.709 1.00 76.38 91 VAL A CA 1
ATOM 741 C C . VAL A 1 91 ? 1.659 7.663 -16.414 1.00 76.38 91 VAL A C 1
ATOM 743 O O . VAL A 1 91 ? 0.547 8.192 -16.457 1.00 76.38 91 VAL A O 1
ATOM 746 N N . VAL A 1 92 ? 2.361 7.540 -15.285 1.00 72.75 92 VAL A N 1
ATOM 747 C CA . VAL A 1 92 ? 1.912 8.085 -13.998 1.00 72.75 92 VAL A CA 1
ATOM 748 C C . VAL A 1 92 ? 1.798 9.603 -14.079 1.00 72.75 92 VAL A C 1
ATOM 750 O O . VAL A 1 92 ? 0.750 10.151 -13.757 1.00 72.75 92 VAL A O 1
ATOM 753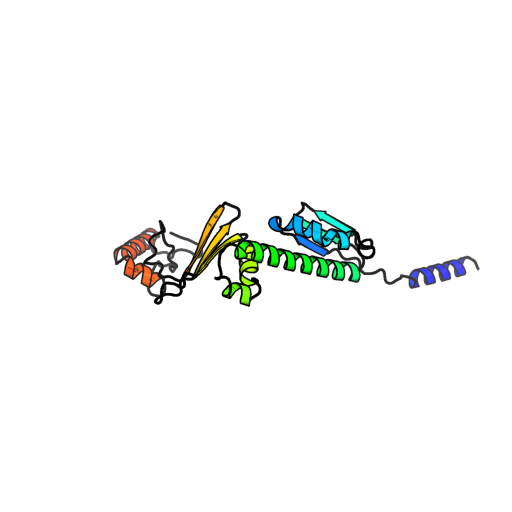 N N . GLU A 1 93 ? 2.822 10.285 -14.590 1.00 71.38 93 GLU A N 1
ATOM 754 C CA . GLU A 1 93 ? 2.832 11.738 -14.733 1.00 71.38 93 GLU A CA 1
ATOM 755 C C . GLU A 1 93 ? 1.687 12.216 -15.633 1.00 71.38 93 GLU A C 1
ATOM 757 O O . GLU A 1 93 ? 1.008 13.173 -15.295 1.00 71.38 93 GLU A O 1
ATOM 762 N N . ARG A 1 94 ? 1.412 11.560 -16.768 1.00 73.25 94 ARG A N 1
ATOM 763 C CA . ARG A 1 94 ? 0.265 11.899 -17.631 1.00 73.25 94 ARG A CA 1
ATOM 764 C C . ARG A 1 94 ? -1.071 11.639 -16.941 1.00 73.25 94 ARG A C 1
ATOM 766 O O . ARG A 1 94 ? -1.952 12.481 -17.047 1.00 73.25 94 ARG A O 1
ATOM 773 N N . ARG A 1 95 ? -1.222 10.515 -16.235 1.00 73.75 95 ARG A N 1
ATOM 774 C CA . ARG A 1 95 ? -2.460 10.179 -15.513 1.00 73.75 95 ARG A CA 1
ATOM 775 C C . ARG A 1 95 ? -2.744 11.178 -14.391 1.00 73.75 95 ARG A C 1
ATOM 777 O O . ARG A 1 95 ? -3.877 11.618 -14.257 1.00 73.75 95 ARG A O 1
ATOM 784 N N . LEU A 1 96 ? -1.714 11.561 -13.638 1.00 66.12 96 LEU A N 1
ATOM 785 C CA . LEU A 1 96 ? -1.820 12.518 -12.536 1.00 66.12 96 LEU A CA 1
ATOM 786 C C . LEU A 1 96 ? -1.852 13.976 -13.011 1.00 66.12 96 LEU A C 1
ATOM 788 O O . LEU A 1 96 ? -2.451 14.803 -12.342 1.00 66.12 96 LEU A O 1
ATOM 792 N N . ARG A 1 97 ? -1.287 14.306 -14.183 1.00 58.66 97 ARG A N 1
ATOM 793 C CA . ARG A 1 97 ? -1.364 15.654 -14.783 1.00 58.66 97 ARG A CA 1
ATOM 794 C C . ARG A 1 97 ? -2.798 16.129 -15.035 1.00 58.66 97 ARG A C 1
ATOM 796 O O . ARG A 1 97 ? -3.015 17.334 -15.060 1.00 58.66 97 ARG A O 1
ATOM 803 N N . PHE A 1 98 ? -3.756 15.217 -15.216 1.00 54.59 98 PHE A N 1
ATOM 804 C CA . PHE A 1 98 ? -5.177 15.563 -15.350 1.00 54.59 98 PHE A CA 1
ATOM 805 C C . PHE A 1 98 ? -5.869 15.858 -14.004 1.00 54.59 98 PHE A C 1
ATOM 807 O O . PHE A 1 98 ? -6.960 16.417 -14.007 1.00 54.59 98 PHE A O 1
ATOM 814 N N . ALA A 1 99 ? -5.242 15.534 -12.869 1.00 53.91 99 ALA A N 1
ATOM 815 C CA . ALA A 1 99 ? -5.738 15.798 -11.520 1.00 53.91 99 ALA A CA 1
ATOM 816 C C . ALA A 1 99 ? -4.859 16.869 -10.831 1.00 53.91 99 ALA A C 1
ATOM 818 O O . ALA A 1 99 ? -4.015 16.544 -10.007 1.00 53.91 99 ALA A O 1
ATOM 819 N N . LEU A 1 100 ? -5.051 18.130 -11.245 1.00 53.38 100 LEU A N 1
ATOM 820 C CA . LEU A 1 100 ? -4.623 19.397 -10.617 1.00 53.38 100 LEU A CA 1
ATOM 821 C C . LEU A 1 100 ? -3.140 19.635 -10.229 1.00 53.38 100 LEU A C 1
ATOM 823 O O . LEU A 1 100 ? -2.252 18.786 -10.261 1.00 53.38 100 LEU A O 1
ATOM 827 N N . VAL A 1 101 ? -2.883 20.910 -9.913 1.00 51.34 101 VAL A N 1
ATOM 828 C CA . VAL A 1 101 ? -1.619 21.570 -9.517 1.00 51.34 101 VAL A CA 1
ATOM 829 C C . VAL A 1 101 ? -0.965 20.929 -8.274 1.00 51.34 101 VAL A C 1
ATOM 831 O O . VAL A 1 101 ? 0.214 21.119 -8.010 1.00 51.34 101 VAL A O 1
ATOM 834 N N . GLU A 1 102 ? -1.692 20.060 -7.582 1.00 55.47 102 GLU A N 1
ATOM 835 C CA . GLU A 1 102 ? -1.447 19.514 -6.241 1.00 55.47 102 GLU A CA 1
ATOM 836 C C . GLU A 1 102 ? -0.401 18.381 -6.177 1.00 55.47 102 GLU A C 1
ATOM 838 O O . GLU A 1 102 ? -0.137 17.801 -5.123 1.00 55.47 102 GLU A O 1
ATOM 843 N N . SER A 1 103 ? 0.241 18.056 -7.304 1.00 56.41 103 SER A N 1
ATOM 844 C CA . SER A 1 103 ? 1.240 16.982 -7.387 1.00 56.41 103 SER A CA 1
ATOM 845 C C . SER A 1 103 ? 2.646 17.368 -6.916 1.00 56.41 103 SER A C 1
ATOM 847 O O . SER A 1 103 ? 3.550 16.552 -7.062 1.00 56.41 103 SER A O 1
ATOM 849 N N . ASP A 1 104 ? 2.870 18.558 -6.358 1.00 60.81 104 ASP A N 1
ATOM 850 C CA . ASP A 1 104 ? 4.221 19.024 -6.007 1.00 60.81 104 ASP A CA 1
ATOM 851 C C . ASP A 1 104 ? 4.933 18.106 -5.000 1.00 60.81 104 ASP A C 1
ATOM 853 O O . ASP A 1 104 ? 6.112 17.802 -5.185 1.00 60.81 104 ASP A O 1
ATOM 857 N N . PHE A 1 105 ? 4.207 17.537 -4.028 1.00 64.69 105 PHE A N 1
ATOM 858 C CA . PHE A 1 105 ? 4.741 16.509 -3.121 1.00 64.69 105 PHE A CA 1
ATOM 859 C C . PHE A 1 105 ? 5.267 15.273 -3.873 1.00 64.69 105 PHE A C 1
ATOM 861 O O . PHE A 1 105 ? 6.335 14.746 -3.559 1.00 64.69 105 PHE A O 1
ATOM 868 N N . LEU A 1 106 ? 4.545 14.812 -4.900 1.00 70.44 106 LEU A N 1
ATOM 869 C CA . LEU A 1 106 ? 4.963 13.655 -5.691 1.00 70.44 106 LEU A CA 1
ATOM 870 C C . LEU A 1 106 ? 6.014 14.014 -6.743 1.00 70.44 106 LEU A C 1
ATOM 872 O O . LEU A 1 106 ? 6.957 13.245 -6.941 1.00 70.44 106 LEU A O 1
ATOM 876 N N . ARG A 1 107 ? 5.893 15.177 -7.392 1.00 67.69 107 ARG A N 1
ATOM 877 C CA . ARG A 1 107 ? 6.864 15.711 -8.356 1.00 67.69 107 ARG A CA 1
ATOM 878 C C . ARG A 1 107 ? 8.226 15.902 -7.716 1.00 67.69 107 ARG A C 1
ATOM 880 O O . ARG A 1 107 ? 9.218 15.543 -8.342 1.00 67.69 107 ARG A O 1
ATOM 887 N N . ALA A 1 108 ? 8.274 16.372 -6.467 1.00 73.62 108 ALA A N 1
ATOM 888 C CA . ALA A 1 108 ? 9.514 16.548 -5.713 1.00 73.62 108 ALA A CA 1
ATOM 889 C C . ALA A 1 108 ? 10.335 15.252 -5.594 1.00 73.62 108 ALA A C 1
ATOM 891 O O . ALA A 1 108 ? 11.553 15.306 -5.432 1.00 73.62 108 ALA A O 1
ATOM 892 N N . ASN A 1 109 ? 9.696 14.080 -5.705 1.00 72.81 109 ASN A N 1
ATOM 893 C CA . ASN A 1 109 ? 10.378 12.787 -5.730 1.00 72.81 109 ASN A CA 1
ATOM 894 C C . ASN A 1 109 ? 10.258 12.051 -7.075 1.00 72.81 109 ASN A C 1
ATOM 896 O O . ASN A 1 109 ? 10.386 10.827 -7.117 1.00 72.81 109 ASN A O 1
ATOM 900 N N . ASN A 1 110 ? 10.000 12.767 -8.172 1.00 73.44 110 ASN A N 1
ATOM 901 C CA . ASN A 1 110 ? 9.785 12.205 -9.510 1.00 73.44 110 ASN A CA 1
ATOM 902 C C . ASN A 1 110 ? 8.747 11.065 -9.511 1.00 73.44 110 ASN A C 1
ATOM 904 O O . ASN A 1 110 ? 8.937 10.043 -10.164 1.00 73.44 110 ASN A O 1
ATOM 908 N N . TYR A 1 111 ? 7.681 11.196 -8.719 1.00 73.94 111 TYR A N 1
ATOM 909 C CA . TYR A 1 111 ? 6.616 10.200 -8.565 1.00 73.94 111 TYR A CA 1
ATOM 910 C C . TYR A 1 111 ? 7.074 8.817 -8.063 1.00 73.94 111 TYR A C 1
ATOM 912 O O . TYR A 1 111 ? 6.281 7.877 -8.069 1.00 73.94 111 TYR A O 1
ATOM 920 N N . LYS A 1 112 ? 8.310 8.667 -7.561 1.00 73.44 112 LYS A N 1
ATOM 921 C CA . LYS A 1 112 ? 8.831 7.379 -7.059 1.00 73.44 112 LYS A CA 1
ATOM 922 C C . LYS A 1 112 ? 7.965 6.782 -5.954 1.00 73.44 112 LYS A C 1
ATOM 924 O O . LYS A 1 112 ? 7.766 5.573 -5.927 1.00 73.44 112 LYS A O 1
ATOM 929 N N . VAL A 1 113 ? 7.446 7.628 -5.062 1.00 74.25 113 VAL A N 1
ATOM 930 C CA . VAL A 1 113 ? 6.547 7.207 -3.978 1.00 74.25 113 VAL A CA 1
ATOM 931 C C . VAL A 1 113 ? 5.263 6.612 -4.555 1.00 74.25 113 VAL A C 1
ATOM 933 O O . VAL A 1 113 ? 4.910 5.491 -4.213 1.00 74.25 113 VAL A O 1
ATOM 936 N N . ALA A 1 114 ? 4.622 7.309 -5.495 1.00 73.69 114 ALA A N 1
ATOM 937 C CA . ALA A 1 114 ? 3.423 6.829 -6.177 1.00 73.69 114 ALA A CA 1
ATOM 938 C C . ALA A 1 114 ? 3.665 5.502 -6.914 1.00 73.69 114 ALA A C 1
ATOM 940 O O . ALA A 1 114 ? 2.901 4.558 -6.744 1.00 73.69 114 ALA A O 1
ATOM 941 N N . LEU A 1 115 ? 4.762 5.406 -7.670 1.00 75.12 115 LEU A N 1
ATOM 942 C CA . LEU A 1 115 ? 5.144 4.184 -8.385 1.00 75.12 115 LEU A CA 1
ATOM 943 C C . LEU A 1 115 ? 5.326 2.997 -7.439 1.00 75.12 115 LEU A C 1
ATOM 945 O O . LEU A 1 115 ? 4.794 1.919 -7.691 1.00 75.12 115 LEU A O 1
ATOM 949 N N . ARG A 1 116 ? 6.045 3.209 -6.334 1.00 77.88 116 ARG A N 1
ATOM 950 C CA . ARG A 1 116 ? 6.287 2.169 -5.336 1.00 77.88 116 ARG A CA 1
ATOM 951 C C . ARG A 1 116 ? 4.994 1.724 -4.656 1.00 77.88 116 ARG A C 1
ATOM 953 O O . ARG A 1 116 ? 4.795 0.530 -4.472 1.00 77.88 116 ARG A O 1
ATOM 960 N N . MET A 1 117 ? 4.108 2.661 -4.321 1.00 74.25 117 MET A N 1
ATOM 961 C CA . MET A 1 117 ? 2.804 2.338 -3.737 1.00 74.25 117 MET A CA 1
ATOM 962 C C . MET A 1 117 ? 1.956 1.502 -4.698 1.00 74.25 117 MET A C 1
ATOM 964 O O . MET A 1 117 ? 1.376 0.504 -4.280 1.00 74.25 117 MET A O 1
ATOM 968 N N . GLU A 1 118 ? 1.905 1.862 -5.980 1.00 77.88 118 GLU A N 1
ATOM 969 C CA . GLU A 1 118 ? 1.175 1.096 -7.001 1.00 77.88 118 GLU A CA 1
ATOM 970 C C . GLU A 1 118 ? 1.735 -0.317 -7.181 1.00 77.88 118 GLU A C 1
ATOM 972 O O . GLU A 1 118 ? 0.968 -1.276 -7.286 1.00 77.88 118 GLU A O 1
ATOM 977 N N . GLU A 1 119 ? 3.062 -0.459 -7.154 1.00 76.00 119 GLU A N 1
ATOM 978 C CA . GLU A 1 119 ? 3.745 -1.750 -7.251 1.00 76.00 119 GLU A CA 1
ATOM 979 C C . GLU A 1 119 ? 3.484 -2.638 -6.025 1.00 76.00 119 GLU A C 1
ATOM 981 O O . GLU A 1 119 ? 3.047 -3.779 -6.182 1.00 76.00 119 GLU A O 1
ATOM 986 N N . GLU A 1 120 ? 3.694 -2.120 -4.811 1.00 75.69 120 GLU A N 1
ATOM 987 C CA . GLU A 1 120 ? 3.546 -2.887 -3.564 1.00 75.69 120 GLU A CA 1
ATOM 988 C C . GLU A 1 120 ? 2.089 -3.281 -3.288 1.00 75.69 120 GLU A C 1
ATOM 990 O O . GLU A 1 120 ? 1.825 -4.341 -2.720 1.00 75.69 120 GLU A O 1
ATOM 995 N N . THR A 1 121 ? 1.130 -2.455 -3.712 1.00 71.12 121 THR A N 1
ATOM 996 C CA . THR A 1 121 ? -0.300 -2.708 -3.478 1.00 71.12 121 THR A CA 1
ATOM 997 C C . THR A 1 121 ? -1.003 -3.375 -4.659 1.00 71.12 121 THR A C 1
ATOM 999 O O . THR A 1 121 ? -2.158 -3.784 -4.529 1.00 71.12 121 THR A O 1
ATOM 1002 N N . ASN A 1 122 ? -0.336 -3.499 -5.814 1.00 72.19 122 ASN A N 1
ATOM 1003 C CA . ASN A 1 122 ? -0.956 -3.902 -7.078 1.00 72.19 122 ASN A CA 1
ATOM 1004 C C . ASN A 1 122 ? -2.224 -3.070 -7.389 1.00 72.19 122 ASN A C 1
ATOM 1006 O O . ASN A 1 122 ? -3.266 -3.596 -7.805 1.00 72.19 122 ASN A O 1
ATOM 1010 N N . THR A 1 123 ? -2.148 -1.759 -7.136 1.00 73.62 123 THR A N 1
ATOM 1011 C CA . THR A 1 123 ? -3.227 -0.786 -7.376 1.00 73.62 123 THR A CA 1
ATOM 1012 C C . THR A 1 123 ? -2.759 0.369 -8.251 1.00 73.62 123 THR A C 1
ATOM 1014 O O . THR A 1 123 ? -1.592 0.444 -8.617 1.00 73.62 123 THR A O 1
ATOM 1017 N N . VAL A 1 124 ? -3.685 1.246 -8.644 1.00 75.19 124 VAL A N 1
ATOM 1018 C CA . VAL A 1 124 ? -3.398 2.423 -9.465 1.00 75.19 124 VAL A CA 1
ATOM 1019 C C . VAL A 1 124 ? -3.981 3.673 -8.807 1.00 75.19 124 VAL A C 1
ATOM 1021 O O . VAL A 1 124 ? -5.177 3.725 -8.533 1.00 75.19 124 VAL A O 1
ATOM 1024 N N . ILE A 1 125 ? -3.176 4.716 -8.614 1.00 74.69 125 ILE A N 1
ATOM 1025 C CA . ILE A 1 125 ? -3.633 6.040 -8.178 1.00 74.69 125 ILE A CA 1
ATOM 1026 C C . ILE A 1 125 ? -4.446 6.663 -9.309 1.00 74.69 125 ILE A C 1
ATOM 1028 O O . ILE A 1 125 ? -3.942 6.852 -10.421 1.00 74.69 125 ILE A O 1
ATOM 1032 N N . ARG A 1 126 ? -5.713 6.981 -9.036 1.00 69.69 126 ARG A N 1
ATOM 1033 C CA . ARG A 1 126 ? -6.621 7.579 -10.024 1.00 69.69 126 ARG A CA 1
ATOM 1034 C C . ARG A 1 126 ? -6.552 9.092 -10.002 1.00 69.69 126 ARG A C 1
ATOM 1036 O O . ARG A 1 126 ? -6.467 9.700 -11.062 1.00 69.69 126 ARG A O 1
ATOM 1043 N N . TYR A 1 127 ? -6.588 9.664 -8.809 1.00 66.00 127 TYR A N 1
ATOM 1044 C CA . TYR A 1 127 ? -6.510 11.096 -8.597 1.00 66.00 127 TYR A CA 1
ATOM 1045 C C . TYR A 1 127 ? -5.958 11.384 -7.205 1.00 66.00 127 TYR A C 1
ATOM 1047 O O . TYR A 1 127 ? -5.992 10.542 -6.303 1.00 66.00 127 TYR A O 1
ATOM 1055 N N . ILE A 1 128 ? -5.426 12.585 -7.055 1.00 65.88 128 ILE A N 1
ATOM 1056 C CA . ILE A 1 128 ? -4.943 13.129 -5.795 1.00 65.88 128 ILE A CA 1
ATOM 1057 C C . ILE A 1 128 ? -5.720 14.415 -5.609 1.00 65.88 128 ILE A C 1
ATOM 1059 O O . ILE A 1 128 ? -5.830 15.181 -6.561 1.00 65.88 128 ILE A O 1
ATOM 1063 N N . ASN A 1 129 ? -6.291 14.598 -4.427 1.00 62.31 129 ASN A N 1
ATOM 1064 C CA . ASN A 1 129 ? -6.895 15.856 -4.040 1.00 62.31 129 ASN A CA 1
ATOM 1065 C C . ASN A 1 129 ? -6.159 16.343 -2.790 1.00 62.31 129 ASN A C 1
ATOM 1067 O O . ASN A 1 129 ? -6.146 15.660 -1.760 1.00 62.31 129 ASN A O 1
ATOM 1071 N N . VAL 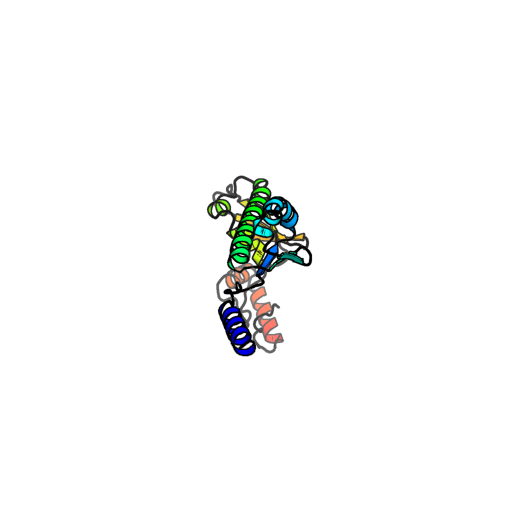A 1 130 ? -5.485 17.481 -2.907 1.00 58.56 130 VAL A N 1
ATOM 1072 C CA . VAL A 1 130 ? -4.927 18.182 -1.750 1.00 58.56 130 VAL A CA 1
ATOM 1073 C C . VAL A 1 130 ? -5.807 19.395 -1.527 1.00 58.56 130 VAL A C 1
ATOM 1075 O O . VAL A 1 130 ? -5.664 20.397 -2.223 1.00 58.56 130 VAL A O 1
ATOM 1078 N N . ASP A 1 131 ? -6.728 19.296 -0.571 1.00 53.75 131 ASP A N 1
ATOM 1079 C CA . ASP A 1 131 ? -7.586 20.426 -0.247 1.00 53.75 131 ASP A CA 1
ATOM 1080 C C . ASP A 1 131 ? -6.784 21.406 0.612 1.00 53.75 131 ASP A C 1
ATOM 1082 O O . ASP A 1 131 ? -6.577 21.210 1.811 1.00 53.75 131 ASP A O 1
ATOM 1086 N N . SER A 1 132 ? -6.242 22.432 -0.043 1.00 51.12 132 SER A N 1
ATOM 1087 C CA . SER A 1 132 ? -5.493 23.514 0.597 1.00 51.12 132 SER A CA 1
ATOM 1088 C C . SER A 1 132 ? -6.386 24.666 1.067 1.00 51.12 132 SER A C 1
ATOM 1090 O O . SER A 1 132 ? -5.856 25.667 1.542 1.00 51.12 132 SER A O 1
ATOM 1092 N N . ASN A 1 133 ? -7.714 24.576 0.902 1.00 48.72 133 ASN A N 1
ATOM 1093 C CA . ASN A 1 133 ? -8.631 25.670 1.240 1.00 48.72 133 ASN A CA 1
ATOM 1094 C C . ASN A 1 133 ? -9.093 25.670 2.703 1.00 48.72 133 ASN A C 1
ATOM 1096 O O . ASN A 1 133 ? -9.741 26.629 3.122 1.00 48.72 133 ASN A O 1
ATOM 1100 N N . ASP A 1 134 ? -8.764 24.646 3.492 1.00 49.03 134 ASP A N 1
ATOM 1101 C CA . ASP A 1 134 ? -9.036 24.654 4.928 1.00 49.03 134 ASP A CA 1
ATOM 1102 C C . ASP A 1 134 ? -7.792 25.129 5.696 1.00 49.03 134 ASP A C 1
ATOM 1104 O O . ASP A 1 134 ? -6.888 24.352 6.008 1.00 49.03 134 ASP A O 1
ATOM 1108 N N . GLU A 1 135 ? -7.736 26.429 6.010 1.00 49.53 135 GLU A N 1
ATOM 1109 C CA . GLU A 1 135 ? -6.635 27.075 6.754 1.00 49.53 135 GLU A CA 1
ATOM 1110 C C . GLU A 1 135 ? -6.335 26.415 8.118 1.00 49.53 135 GLU A C 1
ATOM 1112 O O . GLU A 1 135 ? -5.322 26.722 8.751 1.00 49.53 135 GLU A O 1
ATOM 1117 N N . LYS A 1 136 ? -7.197 25.507 8.598 1.00 51.22 136 LYS A N 1
ATOM 1118 C CA . LYS A 1 136 ? -7.038 24.811 9.882 1.00 51.22 136 LYS A CA 1
ATOM 1119 C C . LYS A 1 136 ? -6.494 23.391 9.769 1.00 51.22 136 LYS A C 1
ATOM 1121 O O . LYS A 1 136 ? -6.045 22.849 10.780 1.00 51.22 136 LYS A O 1
ATOM 1126 N N . THR A 1 137 ? -6.475 22.797 8.581 1.00 49.66 137 THR A N 1
ATOM 1127 C CA . THR A 1 137 ? -6.125 21.384 8.405 1.00 49.66 137 THR A CA 1
ATOM 1128 C C . THR A 1 137 ? -5.638 21.138 6.984 1.00 49.66 137 THR A C 1
ATOM 1130 O O . THR A 1 137 ? -6.430 21.060 6.054 1.00 49.66 137 THR A O 1
ATOM 1133 N N . ASN A 1 138 ? -4.325 20.950 6.823 1.00 50.38 138 ASN A N 1
ATOM 1134 C CA . ASN A 1 138 ? -3.749 20.415 5.589 1.00 50.38 138 ASN A CA 1
ATOM 1135 C C . ASN A 1 138 ? -4.279 18.986 5.361 1.00 50.38 138 ASN A C 1
ATOM 1137 O O . ASN A 1 138 ? -3.680 18.018 5.838 1.00 50.38 138 ASN A O 1
ATOM 1141 N N . PHE A 1 139 ? -5.403 18.840 4.659 1.00 56.97 139 PHE A N 1
ATOM 1142 C CA . PHE A 1 139 ? -5.967 17.540 4.318 1.00 56.97 139 PHE A CA 1
ATOM 1143 C C . PHE A 1 139 ? -5.410 17.069 2.974 1.00 56.97 139 PHE A C 1
ATOM 1145 O O . PHE A 1 139 ? -5.730 17.588 1.907 1.00 56.97 139 PHE A O 1
ATOM 1152 N N . VAL A 1 140 ? -4.570 16.037 3.024 1.00 60.50 140 VAL A N 1
ATOM 1153 C CA . VAL A 1 140 ? -4.152 15.295 1.832 1.00 60.50 140 VAL A CA 1
ATOM 1154 C C . VAL A 1 140 ? -5.066 14.081 1.699 1.00 60.50 140 VAL A C 1
ATOM 1156 O O . VAL A 1 140 ? -5.017 13.194 2.553 1.00 60.50 140 VAL A O 1
ATOM 1159 N N . LYS A 1 141 ? -5.881 14.027 0.635 1.00 70.44 141 LYS A N 1
ATOM 1160 C CA . LYS A 1 141 ? -6.725 12.875 0.293 1.00 70.44 141 LYS A CA 1
ATOM 1161 C C . LYS A 1 141 ? -6.220 12.222 -0.994 1.00 70.44 141 LYS A C 1
ATOM 1163 O O . LYS A 1 141 ? -6.380 12.745 -2.097 1.00 70.44 141 LYS A O 1
ATOM 1168 N N . ILE A 1 142 ? -5.599 11.052 -0.872 1.00 72.88 142 ILE A N 1
ATOM 1169 C CA . ILE A 1 142 ? -5.080 10.291 -2.018 1.00 72.88 142 ILE A CA 1
ATOM 1170 C C . ILE A 1 142 ? -6.041 9.160 -2.338 1.00 72.88 142 ILE A C 1
ATOM 1172 O O . ILE A 1 142 ? -6.377 8.374 -1.452 1.00 72.88 142 ILE A O 1
ATOM 1176 N N . ILE A 1 143 ? -6.459 9.054 -3.602 1.00 75.00 143 ILE A N 1
ATOM 1177 C CA . ILE A 1 143 ? -7.462 8.073 -4.008 1.00 75.00 143 ILE A CA 1
ATOM 1178 C C . ILE A 1 143 ? -6.902 7.108 -5.054 1.00 75.00 143 ILE A C 1
ATOM 1180 O O . ILE A 1 143 ? -6.565 7.453 -6.193 1.00 75.00 143 ILE A O 1
ATOM 1184 N N . PHE A 1 144 ? -6.825 5.848 -4.640 1.00 74.56 144 PHE A N 1
ATOM 1185 C CA . PHE A 1 144 ? -6.402 4.711 -5.438 1.00 74.56 144 PHE A CA 1
ATOM 1186 C C . PHE A 1 144 ? -7.624 3.936 -5.910 1.00 74.56 144 PHE A C 1
ATOM 1188 O O . PHE A 1 144 ? -8.659 3.903 -5.250 1.00 74.56 144 PHE A O 1
ATOM 1195 N N . GLN A 1 145 ? -7.481 3.245 -7.032 1.00 73.56 145 GLN A N 1
ATOM 1196 C CA . GLN A 1 145 ? -8.399 2.202 -7.443 1.00 73.56 145 GLN A CA 1
ATOM 1197 C C . GLN A 1 145 ? -7.599 0.946 -7.766 1.00 73.56 145 GLN A C 1
ATOM 1199 O O . GLN A 1 145 ? -6.649 0.976 -8.553 1.00 73.56 145 GLN A O 1
ATOM 1204 N N . ASN A 1 146 ? -7.967 -0.173 -7.153 1.00 70.56 146 ASN A N 1
ATOM 1205 C CA . ASN A 1 146 ? -7.328 -1.442 -7.467 1.00 70.56 146 ASN A CA 1
ATOM 1206 C C . ASN A 1 146 ? -7.872 -2.044 -8.773 1.00 70.56 146 ASN A C 1
ATOM 1208 O O . ASN A 1 146 ? -8.856 -1.579 -9.351 1.00 70.56 146 ASN A O 1
ATOM 1212 N N . SER A 1 147 ? -7.238 -3.122 -9.232 1.00 69.06 147 SER A N 1
ATOM 1213 C CA . SER A 1 147 ? -7.645 -3.849 -10.443 1.00 69.06 147 SER A CA 1
ATOM 1214 C C . SER A 1 147 ? -9.056 -4.449 -10.375 1.00 69.06 147 SER A C 1
ATOM 1216 O O . SER A 1 147 ? -9.624 -4.771 -11.415 1.00 69.06 147 SER A O 1
ATOM 1218 N N . ARG A 1 148 ? -9.642 -4.564 -9.175 1.00 74.69 148 ARG A N 1
ATOM 1219 C CA . ARG A 1 148 ? -11.024 -5.014 -8.947 1.00 74.69 148 ARG A CA 1
ATOM 1220 C C . ARG A 1 148 ? -12.039 -3.864 -8.946 1.00 74.69 148 ARG A C 1
ATOM 1222 O O . ARG A 1 148 ? -13.209 -4.101 -8.675 1.00 74.69 148 ARG A O 1
ATOM 1229 N N . GLY A 1 149 ? -11.610 -2.628 -9.205 1.00 77.25 149 GLY A N 1
ATOM 1230 C CA . GLY A 1 149 ? -12.475 -1.447 -9.198 1.00 77.25 149 GLY A CA 1
ATOM 1231 C C . GLY A 1 149 ? -12.760 -0.872 -7.808 1.00 77.25 149 GLY A C 1
ATOM 1232 O O . GLY A 1 149 ? -13.494 0.109 -7.718 1.00 77.25 149 GLY A O 1
ATOM 1233 N N . GLN A 1 150 ? -12.170 -1.423 -6.742 1.00 80.56 150 GLN A N 1
ATOM 1234 C CA . GLN A 1 150 ? -12.360 -0.917 -5.382 1.00 80.56 150 GLN A CA 1
ATOM 1235 C C . GLN A 1 150 ? -11.525 0.341 -5.168 1.00 80.56 150 GLN A C 1
ATOM 1237 O O . GLN A 1 150 ? -10.343 0.372 -5.521 1.00 80.56 150 GLN A O 1
ATOM 1242 N N . THR A 1 151 ? -12.143 1.346 -4.560 1.00 81.00 151 THR A N 1
ATOM 1243 C CA . THR A 1 151 ? -11.502 2.612 -4.212 1.00 81.00 151 THR A CA 1
ATOM 1244 C C . THR A 1 151 ? -10.820 2.491 -2.853 1.00 81.00 151 THR A C 1
ATOM 1246 O O . THR A 1 151 ? -11.429 2.014 -1.901 1.00 81.00 151 THR A O 1
ATOM 1249 N N . ILE A 1 152 ? -9.566 2.926 -2.758 1.00 80.69 152 ILE A N 1
ATOM 1250 C CA . ILE A 1 152 ? -8.827 3.049 -1.497 1.00 80.69 152 ILE A CA 1
ATOM 1251 C C . ILE A 1 152 ? -8.530 4.527 -1.302 1.00 80.69 152 ILE A C 1
ATOM 1253 O O . ILE A 1 152 ? -8.072 5.193 -2.228 1.00 80.69 152 ILE A O 1
ATOM 1257 N N . ILE A 1 153 ? -8.798 5.033 -0.106 1.00 80.50 153 ILE A N 1
ATOM 1258 C CA . ILE A 1 153 ? -8.606 6.433 0.250 1.00 80.50 153 ILE A CA 1
ATOM 1259 C C . ILE A 1 153 ? -7.564 6.483 1.363 1.00 80.50 153 ILE A C 1
ATOM 1261 O O . ILE A 1 153 ? -7.683 5.767 2.353 1.00 80.50 153 ILE A O 1
ATOM 1265 N N . VAL A 1 154 ? -6.541 7.312 1.186 1.00 78.00 154 VAL A N 1
ATOM 1266 C CA . VAL A 1 154 ? -5.592 7.666 2.244 1.00 78.00 154 VAL A CA 1
ATOM 1267 C C . VAL A 1 154 ? -5.870 9.106 2.627 1.00 78.00 154 VAL A C 1
ATOM 1269 O O . VAL A 1 154 ? -5.769 9.993 1.781 1.00 78.00 154 VAL A O 1
ATOM 1272 N N . GLU A 1 155 ? -6.222 9.319 3.887 1.00 77.25 155 GLU A N 1
ATOM 1273 C CA . GLU A 1 155 ? -6.539 10.628 4.444 1.00 77.25 155 GLU A CA 1
ATOM 1274 C C . GLU A 1 155 ? -5.853 10.823 5.797 1.00 77.25 155 GLU A C 1
ATOM 1276 O O . GLU A 1 155 ? -5.610 9.868 6.538 1.00 77.25 155 GLU A O 1
ATOM 1281 N N . ILE A 1 156 ? -5.517 12.073 6.106 1.00 78.69 156 ILE A N 1
ATOM 1282 C CA . ILE A 1 156 ? -5.090 12.477 7.446 1.00 78.69 156 ILE A CA 1
ATOM 1283 C C . ILE A 1 156 ? -6.354 12.863 8.206 1.00 78.69 156 ILE A C 1
ATOM 1285 O O . ILE A 1 156 ? -7.102 13.704 7.728 1.00 78.69 156 ILE A O 1
ATOM 1289 N N . GLY A 1 157 ? -6.601 12.286 9.379 1.00 80.75 157 GLY A N 1
ATOM 1290 C CA . GLY A 1 157 ? -7.809 12.604 10.133 1.00 80.75 157 GLY A CA 1
ATOM 1291 C C . GLY A 1 157 ? -7.911 11.901 11.480 1.00 80.75 157 GLY A C 1
ATOM 1292 O O . GLY A 1 157 ? -7.029 11.140 11.881 1.00 80.75 157 GLY A O 1
ATOM 1293 N N . ASP A 1 158 ? -9.010 12.183 12.175 1.00 87.62 158 ASP A N 1
ATOM 1294 C CA . ASP A 1 158 ? -9.419 11.503 13.402 1.00 87.62 158 ASP A CA 1
ATOM 1295 C C . ASP A 1 158 ? -10.420 10.398 13.044 1.00 87.62 158 ASP A C 1
ATOM 1297 O O . ASP A 1 158 ? -11.551 10.687 12.650 1.00 87.62 158 ASP A O 1
ATOM 1301 N N . ILE A 1 159 ? -10.007 9.135 13.191 1.00 90.75 159 ILE A N 1
ATOM 1302 C CA . ILE A 1 159 ? -10.813 7.956 12.829 1.00 90.75 159 ILE A CA 1
ATOM 1303 C C . ILE A 1 159 ? -12.168 7.910 13.553 1.00 90.75 159 ILE A C 1
ATOM 1305 O O . ILE A 1 159 ? -13.110 7.309 13.050 1.00 90.75 159 ILE A O 1
ATOM 1309 N N . SER A 1 160 ? -12.290 8.566 14.714 1.00 91.31 160 SER A N 1
ATOM 1310 C CA . SER A 1 160 ? -13.540 8.611 15.482 1.00 91.31 160 SER A CA 1
ATOM 1311 C C . SER A 1 160 ? -14.583 9.586 14.924 1.00 91.31 160 SER A C 1
ATOM 1313 O O . SER A 1 160 ? -15.712 9.610 15.407 1.00 91.31 160 SER A O 1
ATOM 1315 N N . LYS A 1 161 ? -14.219 10.394 13.920 1.00 89.94 161 LYS A N 1
ATOM 1316 C CA . LYS A 1 161 ? -15.070 11.438 13.322 1.00 89.94 161 LYS A CA 1
ATOM 1317 C C . LYS A 1 161 ? -15.340 11.218 11.832 1.00 89.94 161 LYS A C 1
ATOM 1319 O O . LYS A 1 161 ? -15.798 12.130 11.151 1.00 89.94 161 LYS A O 1
ATOM 1324 N N . VAL A 1 162 ? -15.013 10.042 11.301 1.00 86.06 162 VAL A N 1
ATOM 1325 C CA . VAL A 1 162 ? -15.204 9.733 9.880 1.00 86.06 162 VAL A CA 1
ATOM 1326 C C . VAL A 1 162 ? -16.678 9.412 9.630 1.00 86.06 162 VAL A C 1
ATOM 1328 O O . VAL A 1 162 ? -17.179 8.395 10.092 1.00 86.06 162 VAL A O 1
ATOM 1331 N N . GLU A 1 163 ? -17.376 10.276 8.891 1.00 81.94 163 GLU A N 1
ATOM 1332 C CA . GLU A 1 163 ? -18.830 10.152 8.660 1.00 81.94 163 GLU A CA 1
ATOM 1333 C C . GLU A 1 163 ? -19.206 9.301 7.435 1.00 81.94 163 GLU A C 1
ATOM 1335 O O . GLU A 1 163 ? -20.365 8.951 7.243 1.00 81.94 163 GLU A O 1
ATOM 1340 N N . HIS A 1 164 ? -18.240 8.977 6.575 1.00 83.56 164 HIS A N 1
ATOM 1341 C CA . HIS A 1 164 ? -18.474 8.360 5.265 1.00 83.56 164 HIS A CA 1
ATOM 1342 C C . HIS A 1 164 ? -18.028 6.892 5.203 1.00 83.56 164 HIS A C 1
ATOM 1344 O O . HIS A 1 164 ? -17.577 6.414 4.160 1.00 83.56 164 HIS A O 1
ATOM 1350 N N . VAL A 1 165 ? -18.135 6.184 6.330 1.00 91.12 165 VAL A N 1
ATOM 1351 C CA . VAL A 1 165 ? -17.797 4.762 6.458 1.00 91.12 165 VAL A CA 1
ATOM 1352 C C . VAL A 1 165 ? -18.867 4.026 7.254 1.00 91.12 165 VAL A C 1
ATOM 1354 O O . VAL A 1 165 ? -19.414 4.561 8.212 1.00 91.12 165 VAL A O 1
ATOM 1357 N N . ASP A 1 166 ? -19.127 2.775 6.880 1.00 95.38 166 ASP A N 1
ATOM 1358 C CA . ASP A 1 166 ? -20.065 1.912 7.608 1.00 95.38 166 ASP A CA 1
ATOM 1359 C C . ASP A 1 166 ? -19.447 1.338 8.895 1.00 95.38 166 ASP A C 1
ATOM 1361 O O . ASP A 1 166 ? -20.157 0.971 9.827 1.00 95.38 166 ASP A O 1
ATOM 1365 N N . ALA A 1 167 ? -18.114 1.233 8.943 1.00 94.25 167 ALA A N 1
ATOM 1366 C CA . ALA A 1 167 ? -17.367 0.697 10.075 1.00 94.25 167 ALA A CA 1
ATOM 1367 C C . ALA A 1 167 ? -15.930 1.237 10.110 1.00 94.25 167 ALA A C 1
ATOM 1369 O O . ALA A 1 167 ? -15.349 1.581 9.077 1.00 94.25 167 ALA A O 1
ATOM 1370 N N . IL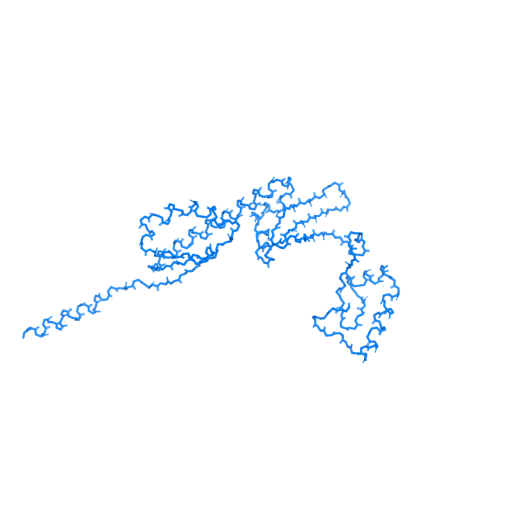E A 1 168 ? -15.333 1.233 11.303 1.00 93.69 168 ILE A N 1
ATOM 1371 C CA . ILE A 1 168 ? -13.911 1.518 11.525 1.00 93.69 168 ILE A CA 1
ATOM 1372 C C . ILE A 1 168 ? -13.218 0.294 12.121 1.00 93.69 168 ILE A C 1
ATOM 1374 O O . ILE A 1 168 ? -13.821 -0.475 12.866 1.00 93.69 168 ILE A O 1
ATOM 1378 N N . VAL A 1 169 ? -11.933 0.116 11.814 1.00 92.75 169 VAL A N 1
ATOM 1379 C CA . VAL A 1 169 ? -11.123 -0.965 12.389 1.00 92.75 169 VAL A CA 1
ATOM 1380 C C . VAL A 1 169 ? -10.323 -0.420 13.566 1.00 92.75 169 VAL A C 1
ATOM 1382 O O . VAL A 1 169 ? -9.510 0.490 13.402 1.00 92.75 169 VAL A O 1
ATOM 1385 N N . ASN A 1 170 ? -10.522 -0.998 14.750 1.00 93.25 170 ASN A N 1
ATOM 1386 C CA . ASN A 1 170 ? -9.739 -0.676 15.938 1.00 93.25 170 ASN A CA 1
ATOM 1387 C C . ASN A 1 170 ? -8.506 -1.589 16.047 1.00 93.25 170 ASN A C 1
ATOM 1389 O O . ASN A 1 170 ? -8.619 -2.813 16.034 1.00 93.25 170 ASN A O 1
ATOM 1393 N N . GLY A 1 171 ? -7.321 -0.996 16.200 1.00 89.44 171 GLY A N 1
ATOM 1394 C CA . GLY A 1 171 ? -6.100 -1.729 16.532 1.00 89.44 171 GLY A CA 1
ATOM 1395 C C . GLY A 1 171 ? -6.036 -2.036 18.028 1.00 89.44 171 GLY A C 1
ATOM 1396 O O . GLY A 1 171 ? -5.410 -1.285 18.775 1.00 89.44 171 GLY A O 1
ATOM 1397 N N . ALA A 1 172 ? -6.685 -3.118 18.461 1.00 88.75 172 ALA A N 1
ATOM 1398 C CA . ALA A 1 172 ? -6.719 -3.548 19.859 1.00 88.75 172 ALA A CA 1
ATOM 1399 C C . ALA A 1 172 ? -5.651 -4.610 20.192 1.00 88.75 172 ALA A C 1
ATOM 1401 O O . ALA A 1 172 ? -5.053 -5.229 19.310 1.00 88.75 172 ALA A O 1
ATOM 1402 N N . ASN A 1 173 ? -5.406 -4.814 21.489 1.00 91.19 173 ASN A N 1
ATOM 1403 C CA . ASN A 1 173 ? -4.587 -5.919 21.989 1.00 91.19 173 ASN A CA 1
ATOM 1404 C C . ASN A 1 173 ? -5.431 -7.198 22.174 1.00 91.19 173 ASN A C 1
ATOM 1406 O O . ASN A 1 173 ? -6.650 -7.174 22.022 1.00 91.19 173 ASN A O 1
ATOM 1410 N N . GLY A 1 174 ? -4.786 -8.317 22.524 1.00 92.81 174 GLY A N 1
ATOM 1411 C CA . GLY A 1 174 ? -5.473 -9.601 22.714 1.00 92.81 174 GLY A CA 1
ATOM 1412 C C . GLY A 1 174 ? -6.519 -9.602 23.836 1.00 92.81 174 GLY A C 1
ATOM 1413 O O . GLY A 1 174 ? -7.447 -10.397 23.788 1.00 92.81 174 GLY A O 1
ATOM 1414 N N . SER A 1 175 ? -6.418 -8.702 24.813 1.00 93.19 175 SER A N 1
ATOM 1415 C CA . SER A 1 175 ? -7.405 -8.562 25.893 1.00 93.19 175 SER A CA 1
ATOM 1416 C C . SER A 1 175 ? -8.553 -7.612 25.536 1.00 93.19 175 SER A C 1
ATOM 1418 O O . SER A 1 175 ? -9.403 -7.352 26.379 1.00 93.19 175 SER A O 1
ATOM 1420 N N . LEU A 1 176 ? -8.560 -7.054 24.317 1.00 92.69 176 LEU A N 1
ATOM 1421 C CA . LEU A 1 176 ? -9.483 -6.004 23.876 1.00 92.69 176 LEU A CA 1
ATOM 1422 C C . LEU A 1 176 ? -9.515 -4.784 24.816 1.00 92.69 176 LEU A C 1
ATOM 1424 O O . LEU A 1 176 ? -10.521 -4.094 24.923 1.00 92.69 176 LEU A O 1
ATOM 1428 N N . GLU A 1 177 ? -8.396 -4.478 25.476 1.00 91.44 177 GLU A N 1
ATOM 1429 C CA . GLU A 1 177 ? -8.293 -3.323 26.370 1.00 91.44 177 GLU A CA 1
ATOM 1430 C C . GLU A 1 177 ? -7.821 -2.070 25.619 1.00 91.44 177 GLU A C 1
ATOM 1432 O O . GLU A 1 177 ? -6.882 -2.104 24.816 1.00 91.44 177 GLU A O 1
ATOM 1437 N N . HIS A 1 178 ? -8.438 -0.924 25.914 1.00 90.94 178 HIS A N 1
ATOM 1438 C CA . HIS A 1 178 ? -8.250 0.323 25.162 1.00 90.94 178 HIS A CA 1
ATOM 1439 C C . HIS A 1 178 ? -7.449 1.385 25.940 1.00 90.94 178 HIS A C 1
ATOM 1441 O O . HIS A 1 178 ? -7.850 2.541 26.083 1.00 90.94 178 HIS A O 1
ATOM 1447 N N . ALA A 1 179 ? -6.275 1.006 26.453 1.00 84.75 179 ALA A N 1
ATOM 1448 C CA . ALA A 1 179 ? -5.503 1.836 27.386 1.00 84.75 179 ALA A CA 1
ATOM 1449 C C . ALA A 1 179 ? -4.724 3.013 26.749 1.00 84.75 179 ALA A C 1
ATOM 1451 O O . ALA A 1 179 ? -4.331 3.944 27.462 1.00 84.75 179 ALA A O 1
ATOM 1452 N N . GLY A 1 180 ? -4.500 3.019 25.427 1.00 89.19 180 GLY A N 1
ATOM 1453 C CA . GLY A 1 180 ? -3.683 4.043 24.762 1.00 89.19 180 GLY A CA 1
ATOM 1454 C C . GLY A 1 180 ? -3.884 4.173 23.250 1.00 89.19 180 GLY A C 1
ATOM 1455 O O . GLY A 1 180 ? -4.610 3.401 22.627 1.00 89.19 180 GLY A O 1
ATOM 1456 N N . GLY A 1 181 ? -3.225 5.180 22.667 1.00 91.44 181 GLY A N 1
ATOM 1457 C CA . GLY A 1 181 ? -3.187 5.415 21.220 1.00 91.44 181 GLY A CA 1
ATOM 1458 C C . GLY A 1 181 ? -4.561 5.627 20.576 1.00 91.44 181 GLY A C 1
ATOM 1459 O O . GLY A 1 181 ? -5.470 6.194 21.184 1.00 91.44 181 GLY A O 1
ATOM 1460 N N . VAL A 1 182 ? -4.693 5.152 19.334 1.00 92.94 182 VAL A N 1
ATOM 1461 C CA . VAL A 1 182 ? -5.929 5.238 18.539 1.00 92.94 182 VAL A CA 1
ATOM 1462 C C . VAL A 1 182 ? -7.074 4.463 19.200 1.00 92.94 182 VAL A C 1
ATOM 1464 O O . VAL A 1 182 ? -8.190 4.971 19.252 1.00 92.94 182 VAL A O 1
ATOM 1467 N N . ALA A 1 183 ? -6.798 3.298 19.799 1.00 94.12 183 ALA A N 1
ATOM 1468 C CA . ALA A 1 183 ? -7.811 2.497 20.490 1.00 94.12 183 ALA A CA 1
ATOM 1469 C C . ALA A 1 183 ? -8.480 3.259 21.642 1.00 94.12 183 ALA A C 1
ATOM 1471 O O . ALA A 1 183 ? -9.699 3.234 21.779 1.00 94.12 183 ALA A O 1
ATOM 1472 N N . LYS A 1 184 ? -7.699 4.015 22.426 1.00 93.81 184 LYS A N 1
ATOM 1473 C CA . LYS A 1 184 ? -8.241 4.872 23.490 1.00 93.81 184 LYS A CA 1
ATOM 1474 C C . LYS A 1 184 ? -9.101 6.012 22.948 1.00 93.81 184 LYS A C 1
ATOM 1476 O O . LYS A 1 184 ? -10.094 6.372 23.575 1.00 93.81 184 LYS A O 1
ATOM 1481 N N . ALA A 1 185 ? -8.715 6.605 21.817 1.00 94.38 185 ALA A N 1
ATOM 1482 C CA . ALA A 1 185 ? -9.502 7.662 21.183 1.00 94.38 185 ALA A CA 1
ATOM 1483 C C . ALA A 1 185 ? -10.861 7.126 20.706 1.00 94.38 185 ALA A C 1
ATOM 1485 O O . ALA A 1 185 ? -11.886 7.740 20.995 1.00 94.38 185 ALA A O 1
ATOM 1486 N N . ILE A 1 186 ? -10.865 5.944 20.080 1.00 95.56 186 ILE A N 1
ATOM 1487 C CA . ILE A 1 186 ? -12.086 5.239 19.670 1.00 95.56 186 ILE A CA 1
ATOM 1488 C C . ILE A 1 186 ? -12.957 4.916 20.888 1.00 95.56 186 ILE A C 1
ATOM 1490 O O . ILE A 1 186 ? -14.124 5.291 20.900 1.00 95.56 186 ILE A O 1
ATOM 1494 N N . ALA A 1 187 ? -12.400 4.307 21.940 1.00 95.00 187 ALA A N 1
ATOM 1495 C CA . ALA A 1 187 ? -13.161 3.950 23.141 1.00 95.00 187 ALA A CA 1
ATOM 1496 C C . ALA A 1 187 ? -13.768 5.167 23.846 1.00 95.00 187 ALA A C 1
ATOM 1498 O O . ALA A 1 187 ? -14.926 5.149 24.259 1.00 95.00 187 ALA A O 1
ATOM 1499 N N . LYS A 1 188 ? -13.024 6.277 23.916 1.00 95.12 188 LYS A N 1
ATOM 1500 C CA . LYS A 1 188 ? -13.542 7.534 24.463 1.00 95.12 188 LYS A CA 1
ATOM 1501 C C . LYS A 1 188 ? -14.716 8.081 23.642 1.00 95.12 188 LYS A C 1
ATOM 1503 O O . LYS A 1 188 ? -15.638 8.634 24.234 1.00 95.12 188 LYS A O 1
ATOM 1508 N N . ALA A 1 189 ? -14.664 7.966 22.315 1.00 95.19 189 ALA A N 1
ATOM 1509 C CA . ALA A 1 189 ? -15.730 8.427 21.429 1.00 95.19 189 ALA A CA 1
ATOM 1510 C C . ALA A 1 189 ? -16.959 7.499 21.451 1.00 95.19 189 ALA A C 1
ATOM 1512 O O . ALA A 1 189 ? -18.082 7.990 21.485 1.00 95.19 189 ALA A O 1
ATOM 1513 N N . ALA A 1 190 ? -16.747 6.180 21.481 1.00 94.50 190 ALA A N 1
ATOM 1514 C CA . ALA A 1 190 ? -17.806 5.170 21.536 1.00 94.50 190 ALA A CA 1
ATOM 1515 C C . ALA A 1 190 ? -18.515 5.116 22.902 1.00 94.50 190 ALA A C 1
ATOM 1517 O O . ALA A 1 190 ? -19.686 4.751 22.988 1.00 94.50 190 ALA A O 1
ATOM 1518 N N . GLY A 1 191 ? -17.819 5.506 23.973 1.00 96.44 191 GLY A N 1
ATOM 1519 C CA . GLY A 1 191 ? -18.339 5.473 25.334 1.00 96.44 191 GLY A CA 1
ATOM 1520 C C . GLY A 1 191 ? -18.200 4.098 26.005 1.00 96.44 191 GLY A C 1
ATOM 1521 O O . GLY A 1 191 ? -17.645 3.162 25.430 1.00 96.44 191 GLY A O 1
ATOM 1522 N N . PRO A 1 192 ? -18.699 3.959 27.248 1.00 95.81 192 PRO A N 1
ATOM 1523 C CA . PRO A 1 192 ? -18.440 2.788 28.092 1.00 95.81 192 PRO A CA 1
ATOM 1524 C C . PRO A 1 192 ? -19.055 1.482 27.569 1.00 95.81 192 PRO A C 1
ATOM 1526 O O . PRO A 1 192 ? -18.621 0.410 27.983 1.00 95.81 192 PRO A O 1
ATOM 1529 N N . ALA A 1 193 ? -20.040 1.561 26.668 1.00 96.94 193 ALA A N 1
ATOM 1530 C CA . ALA A 1 193 ? -20.665 0.386 26.064 1.00 96.94 193 ALA A CA 1
ATOM 1531 C C . ALA A 1 193 ? -19.650 -0.468 25.287 1.00 96.94 193 ALA A C 1
ATOM 1533 O O . ALA A 1 193 ? -19.690 -1.689 25.396 1.00 96.94 193 ALA A O 1
ATOM 1534 N N . LEU A 1 194 ? -18.684 0.160 24.600 1.00 95.25 194 LEU A N 1
ATOM 1535 C CA . LEU A 1 194 ? -17.639 -0.567 23.874 1.00 95.25 194 LEU A CA 1
ATOM 1536 C C . LEU A 1 194 ? -16.801 -1.439 24.819 1.00 95.25 194 LEU A C 1
ATOM 1538 O O . LEU A 1 194 ? -16.629 -2.629 24.580 1.00 95.25 194 LEU A O 1
ATOM 1542 N N . ASP A 1 195 ? -16.315 -0.860 25.921 1.00 94.19 195 ASP A N 1
ATOM 1543 C CA . ASP A 1 195 ? -15.508 -1.596 26.900 1.00 94.19 195 ASP A CA 1
ATOM 1544 C C . ASP A 1 195 ? -16.311 -2.728 27.561 1.00 94.19 195 ASP A C 1
ATOM 1546 O O . ASP A 1 195 ? -15.744 -3.756 27.935 1.00 94.19 195 ASP A O 1
ATOM 1550 N N . GLN A 1 196 ? -17.623 -2.539 27.741 1.00 96.19 196 GLN A N 1
ATOM 1551 C CA . GLN A 1 196 ? -18.501 -3.571 28.282 1.00 96.19 196 GLN A CA 1
ATOM 1552 C C . GLN A 1 196 ? -18.646 -4.742 27.303 1.00 96.19 196 GLN A C 1
ATOM 1554 O O . GLN A 1 196 ? -18.396 -5.881 27.696 1.00 96.19 196 GLN A O 1
ATOM 1559 N N . GLU A 1 197 ? -18.963 -4.471 26.036 1.00 96.50 197 GLU A N 1
ATOM 1560 C CA . GLU A 1 197 ? -19.077 -5.505 25.001 1.00 96.50 197 GLU A CA 1
ATOM 1561 C C . GLU A 1 197 ? -17.753 -6.258 24.804 1.00 96.50 197 GLU A C 1
ATOM 1563 O O . GLU A 1 197 ? -17.739 -7.486 24.727 1.00 96.50 197 GLU A O 1
ATOM 1568 N N . CYS A 1 198 ? -16.614 -5.557 24.810 1.00 95.69 198 CYS A N 1
ATOM 1569 C CA . CYS A 1 198 ? -15.299 -6.193 24.722 1.00 95.69 198 CYS A CA 1
ATOM 1570 C C . CYS A 1 198 ? -15.011 -7.132 25.906 1.00 95.69 198 CYS A C 1
ATOM 1572 O O . CYS A 1 198 ? -14.477 -8.225 25.705 1.00 95.69 198 CYS A O 1
ATOM 1574 N N . LYS A 1 199 ? -15.390 -6.753 27.134 1.00 95.12 199 LYS A N 1
ATOM 1575 C CA . LYS A 1 199 ? -15.253 -7.625 28.316 1.00 95.12 199 LYS A CA 1
ATOM 1576 C C . LYS A 1 199 ? -16.151 -8.852 28.229 1.00 95.12 199 LYS A C 1
ATOM 1578 O O . LYS A 1 199 ? -15.709 -9.950 28.558 1.00 95.12 199 LYS A O 1
ATOM 1583 N N . GLU A 1 200 ? -17.388 -8.676 27.774 1.00 96.75 200 GLU A N 1
ATOM 1584 C CA . GLU A 1 200 ? -18.321 -9.782 27.559 1.00 96.75 200 GLU A CA 1
ATOM 1585 C C . GLU A 1 200 ? -17.786 -10.752 26.494 1.00 96.75 200 GLU A C 1
ATOM 1587 O O . GLU A 1 200 ? -17.817 -11.964 26.703 1.00 96.75 200 GLU A O 1
ATOM 1592 N N . LEU A 1 201 ? -17.199 -10.247 25.402 1.00 95.38 201 LEU A N 1
ATOM 1593 C CA . LEU A 1 201 ? -16.546 -11.070 24.377 1.00 95.38 201 LEU A CA 1
ATOM 1594 C C . LEU A 1 201 ? -15.379 -11.897 24.933 1.00 95.38 201 LEU A C 1
ATOM 1596 O O . LEU A 1 201 ? -15.297 -13.093 24.651 1.00 95.38 201 LEU A O 1
ATOM 1600 N N . ILE A 1 202 ? -14.493 -11.295 25.733 1.00 95.88 202 ILE A N 1
ATOM 1601 C CA . ILE A 1 202 ? -13.373 -12.017 26.361 1.00 95.88 202 ILE A CA 1
ATOM 1602 C C . ILE A 1 202 ? -13.878 -13.071 27.351 1.00 95.88 202 ILE A C 1
ATOM 1604 O O . ILE A 1 202 ? -13.399 -14.205 27.326 1.00 95.88 202 ILE A O 1
ATOM 1608 N N . SER A 1 203 ? -14.884 -12.742 28.163 1.00 95.88 203 SER A N 1
ATOM 1609 C CA . SER A 1 203 ? -15.468 -13.694 29.111 1.00 95.88 203 SER A CA 1
ATOM 1610 C C . SER A 1 203 ? -16.126 -14.876 28.395 1.00 95.88 203 SER A C 1
ATOM 1612 O O . SER A 1 203 ? -15.885 -16.034 28.739 1.00 95.88 203 SER A O 1
ATOM 1614 N N . ASN A 1 204 ? -16.854 -14.613 27.307 1.00 94.62 204 ASN A N 1
ATOM 1615 C CA . ASN A 1 204 ? -17.427 -15.652 26.449 1.00 94.62 204 ASN A CA 1
ATOM 1616 C C . ASN A 1 204 ? -16.356 -16.494 25.732 1.00 94.62 204 ASN A C 1
ATOM 1618 O O . ASN A 1 204 ? -16.611 -17.644 25.379 1.00 94.62 204 ASN A O 1
ATOM 1622 N N . ASN A 1 205 ? -15.146 -15.955 25.559 1.00 93.44 205 ASN A N 1
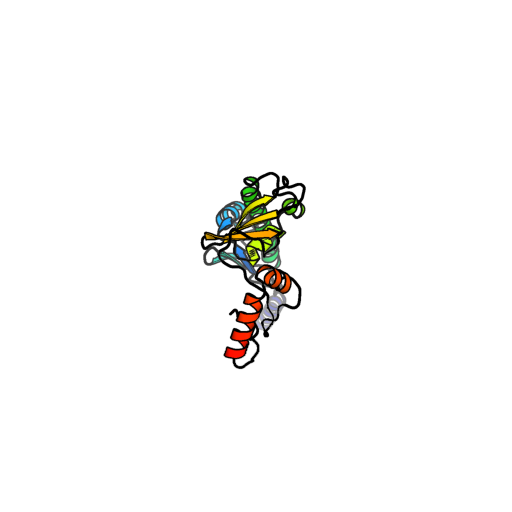ATOM 1623 C CA . ASN A 1 205 ? -13.973 -16.678 25.069 1.00 93.44 205 ASN A CA 1
ATOM 1624 C C . ASN A 1 205 ? -13.215 -17.434 26.187 1.00 93.44 205 ASN A C 1
ATOM 1626 O O . ASN A 1 205 ? -12.078 -17.865 25.988 1.00 93.44 205 ASN A O 1
ATOM 1630 N N . GLY A 1 206 ? -13.815 -17.593 27.370 1.00 94.69 206 GLY A N 1
ATOM 1631 C CA . GLY A 1 206 ? -13.206 -18.277 28.513 1.00 94.69 206 GLY A CA 1
ATOM 1632 C C . GLY A 1 206 ? -12.040 -17.509 29.132 1.00 94.69 206 GLY A C 1
ATOM 1633 O O . GLY A 1 206 ? -11.077 -18.129 29.579 1.00 94.69 206 GLY A O 1
ATOM 1634 N N . ASP A 1 207 ? -12.095 -16.175 29.091 1.00 93.44 207 ASP A N 1
ATOM 1635 C CA . ASP A 1 207 ? -11.056 -15.251 29.568 1.00 93.44 207 ASP A CA 1
ATOM 1636 C C . ASP A 1 207 ? -9.700 -15.407 28.857 1.00 93.44 207 ASP A C 1
ATOM 1638 O O . ASP A 1 207 ? -8.657 -14.945 29.330 1.00 93.44 207 ASP A O 1
ATOM 1642 N N . LEU A 1 208 ? -9.700 -16.053 27.687 1.00 93.94 208 LEU A N 1
ATOM 1643 C CA . LEU A 1 208 ? -8.506 -16.212 26.871 1.00 93.94 208 LEU A CA 1
ATOM 1644 C C . LEU A 1 208 ? -8.300 -14.992 25.964 1.00 93.94 208 LEU A C 1
ATOM 1646 O O . LEU A 1 208 ? -9.253 -14.526 25.330 1.00 93.94 208 LEU A O 1
ATOM 1650 N N . PRO A 1 209 ? -7.052 -14.509 25.814 1.00 93.75 209 PRO A N 1
ATOM 1651 C CA . PRO A 1 209 ? -6.744 -13.452 24.864 1.00 93.75 209 PRO A CA 1
ATOM 1652 C C . PRO A 1 209 ? -7.053 -13.857 23.418 1.00 93.75 209 PRO A C 1
ATOM 1654 O O . PRO A 1 209 ? -6.803 -14.992 22.999 1.00 93.75 209 PRO A O 1
ATOM 1657 N N . ILE A 1 210 ? -7.509 -12.893 22.624 1.00 95.25 210 ILE A N 1
ATOM 1658 C CA . ILE A 1 210 ? -7.655 -13.023 21.177 1.00 95.25 210 ILE A CA 1
ATOM 1659 C C . ILE A 1 210 ? -6.270 -13.262 20.543 1.00 95.25 210 ILE A C 1
ATOM 1661 O O . ILE A 1 210 ? -5.345 -12.470 20.761 1.00 95.25 210 ILE A O 1
ATOM 1665 N N . PRO A 1 211 ? -6.093 -14.334 19.745 1.00 93.94 211 PRO A N 1
ATOM 1666 C CA . PRO A 1 211 ? -4.823 -14.620 19.086 1.00 93.94 211 PRO A CA 1
ATOM 1667 C C . PRO A 1 211 ? -4.406 -13.536 18.086 1.00 93.94 211 PRO A C 1
ATOM 1669 O O . PRO A 1 211 ? -5.236 -12.927 17.411 1.00 93.94 211 PRO A O 1
ATOM 1672 N N . VAL A 1 212 ? -3.094 -13.364 17.910 1.00 94.12 212 VAL A N 1
ATOM 1673 C CA . VAL A 1 212 ? -2.529 -12.457 16.898 1.00 94.12 212 VAL A CA 1
ATOM 1674 C C . VAL A 1 212 ? -3.041 -12.820 15.497 1.00 94.12 212 VAL A C 1
ATOM 1676 O O . VAL A 1 212 ? -3.102 -13.994 15.129 1.00 94.12 212 VAL A O 1
ATOM 1679 N N . GLY A 1 213 ? -3.388 -11.801 14.705 1.00 92.25 213 GLY A N 1
ATOM 1680 C CA . GLY A 1 213 ? -3.892 -11.964 13.336 1.00 92.25 213 GLY A CA 1
ATOM 1681 C C . GLY A 1 213 ? -5.392 -12.256 13.240 1.00 92.25 213 GLY A C 1
ATOM 1682 O O . GLY A 1 213 ? -5.879 -12.547 12.148 1.00 92.25 213 GLY A O 1
ATOM 1683 N N . ARG A 1 214 ? -6.130 -12.188 14.355 1.00 91.94 214 ARG A N 1
ATOM 1684 C CA . ARG A 1 214 ? -7.594 -12.272 14.382 1.00 91.94 214 ARG A CA 1
ATOM 1685 C C . ARG A 1 214 ? -8.234 -10.886 14.459 1.00 91.94 214 ARG A C 1
ATOM 1687 O O . ARG A 1 214 ? -7.656 -9.961 15.020 1.00 91.94 214 ARG A O 1
ATOM 1694 N N . ALA A 1 215 ? -9.438 -10.793 13.905 1.00 90.88 215 ALA A N 1
ATOM 1695 C CA . ALA A 1 215 ? -10.388 -9.710 14.118 1.00 90.88 215 ALA A CA 1
ATOM 1696 C C . ALA A 1 215 ? -11.671 -10.332 14.685 1.00 90.88 215 ALA A C 1
ATOM 1698 O O . ALA A 1 215 ? -11.993 -11.474 14.332 1.00 90.88 215 ALA A O 1
ATOM 1699 N N . VAL A 1 216 ? -12.337 -9.606 15.577 1.00 87.06 216 VAL A N 1
ATOM 1700 C CA . VAL A 1 216 ? -13.587 -9.989 16.246 1.00 87.06 216 VAL A CA 1
ATOM 1701 C C . VAL A 1 216 ? -14.666 -8.968 15.948 1.00 87.06 216 VAL A C 1
ATOM 1703 O O . VAL A 1 216 ? -14.289 -7.800 15.698 1.00 87.06 216 VAL A O 1
#

Secondary structure (DSSP, 8-state):
-HHHHHHHHHHHHHHT------EEEEEEE--GGGHHHHHHHHHHHHSSTTTTTSEEEEETTTEEEEEEEHHHHHHHHHHHHHHHHHHHHHHHHHHHHTS-GGGHHHHTTTTHHHHHHHHHHTEEEEEEEEE---TT--EEEEEEEETTS-EEEEE-S-GGG--S-S-------TT----SHHHHHHHHHH-HHHHHHHHHHHHHTTTPPPPTT---

pLDDT: mean 76.18, std 14.99, range [40.34, 96.94]